Protein AF-A0A4U6UDD1-F1 (afdb_monomer_lite)

Organism: Setaria viridis (NCBI:txid4556)

Structure (mmCIF, N/CA/C/O backbone):
data_AF-A0A4U6UDD1-F1
#
_entry.id   AF-A0A4U6UDD1-F1
#
loop_
_atom_site.group_PDB
_atom_site.id
_atom_site.type_symbol
_atom_site.label_atom_id
_atom_site.label_alt_id
_atom_site.label_comp_id
_atom_site.label_asym_id
_atom_site.label_entity_id
_atom_site.label_seq_id
_atom_site.pdbx_PDB_ins_code
_atom_site.Cartn_x
_atom_site.Cartn_y
_atom_site.Cartn_z
_atom_site.occupancy
_atom_site.B_iso_or_equiv
_atom_site.auth_seq_id
_atom_site.auth_comp_id
_atom_site.auth_asym_id
_atom_site.auth_atom_id
_atom_site.pdbx_PDB_model_num
ATOM 1 N N . MET A 1 1 ? 3.170 -7.438 18.989 1.00 89.06 1 MET A N 1
ATOM 2 C CA . MET A 1 1 ? 1.755 -7.601 19.383 1.00 89.06 1 MET A CA 1
ATOM 3 C C . MET A 1 1 ? 0.870 -7.950 18.181 1.00 89.06 1 MET A C 1
ATOM 5 O O . MET A 1 1 ? 0.189 -8.968 18.239 1.00 89.06 1 MET A O 1
ATOM 9 N N . ALA A 1 2 ? 0.967 -7.202 17.073 1.00 92.38 2 ALA A N 1
ATOM 10 C CA . ALA A 1 2 ? 0.144 -7.336 15.858 1.00 92.38 2 ALA A CA 1
ATOM 11 C C . ALA A 1 2 ? -0.104 -8.770 15.350 1.00 92.38 2 ALA A C 1
ATOM 13 O O . ALA A 1 2 ? -1.228 -9.124 15.023 1.00 92.38 2 ALA A O 1
ATOM 14 N N . GLN A 1 3 ? 0.908 -9.643 15.349 1.00 94.19 3 GLN A N 1
ATOM 15 C CA . GLN A 1 3 ? 0.749 -11.029 14.889 1.00 94.19 3 GLN A CA 1
ATOM 16 C C . GLN A 1 3 ? -0.368 -11.788 15.641 1.00 94.19 3 GLN A C 1
ATOM 18 O O . GLN A 1 3 ? -1.086 -12.578 15.031 1.00 94.19 3 GLN A O 1
ATOM 23 N N . LYS A 1 4 ? -0.537 -11.541 16.947 1.00 96.50 4 LYS A N 1
ATOM 24 C CA . LYS A 1 4 ? -1.603 -12.156 17.752 1.00 96.50 4 LYS A CA 1
ATOM 25 C C . LYS A 1 4 ? -2.974 -11.576 17.407 1.00 96.50 4 LYS A C 1
ATOM 27 O O . LYS A 1 4 ? -3.922 -12.334 17.238 1.00 96.50 4 LYS A O 1
ATOM 32 N N . LEU A 1 5 ? -3.053 -10.254 17.241 1.00 95.31 5 LEU A N 1
ATOM 33 C CA . LEU A 1 5 ? -4.258 -9.556 16.789 1.00 95.31 5 LEU A CA 1
ATOM 34 C C . LEU A 1 5 ? -4.725 -10.106 15.436 1.00 95.31 5 LEU A C 1
ATOM 36 O O . LEU A 1 5 ? -5.870 -10.520 15.299 1.00 95.31 5 LEU A O 1
ATOM 40 N N . TYR A 1 6 ? -3.811 -10.274 14.479 1.00 95.31 6 TYR A N 1
ATOM 41 C CA . TYR A 1 6 ? -4.133 -10.843 13.168 1.00 95.31 6 TYR A CA 1
ATOM 42 C C . TYR A 1 6 ? -4.655 -12.279 13.228 1.00 95.31 6 TYR A C 1
ATOM 44 O O . TYR A 1 6 ? -5.430 -12.668 12.360 1.00 95.31 6 TYR A O 1
ATOM 52 N N . ARG A 1 7 ? -4.296 -13.078 14.241 1.00 96.94 7 ARG A N 1
ATOM 53 C CA . ARG A 1 7 ? -4.909 -14.405 14.429 1.00 96.94 7 ARG A CA 1
ATOM 54 C C . ARG A 1 7 ? -6.368 -14.310 14.864 1.00 96.94 7 ARG A C 1
ATOM 56 O O . ARG A 1 7 ? -7.160 -15.139 14.433 1.00 96.94 7 ARG A O 1
ATOM 63 N N . ILE A 1 8 ? -6.723 -13.305 15.664 1.00 97.25 8 ILE A N 1
ATOM 64 C CA . ILE A 1 8 ? -8.112 -13.032 16.060 1.00 97.25 8 ILE A CA 1
ATOM 65 C C . ILE A 1 8 ? -8.908 -12.567 14.843 1.00 97.25 8 ILE A C 1
ATOM 67 O O . ILE A 1 8 ? -9.965 -13.127 14.560 1.00 97.25 8 ILE A O 1
ATOM 71 N N . ILE A 1 9 ? -8.370 -11.610 14.079 1.00 96.94 9 ILE A N 1
ATOM 72 C CA . ILE A 1 9 ? -9.024 -11.108 12.863 1.00 96.94 9 ILE A CA 1
ATOM 73 C C . ILE A 1 9 ? -9.196 -12.229 11.841 1.00 96.94 9 ILE A C 1
ATOM 75 O O . ILE A 1 9 ? -10.283 -12.405 11.296 1.00 96.94 9 ILE A O 1
ATOM 79 N N . ARG A 1 10 ? -8.161 -13.051 11.639 1.00 96.25 10 ARG A N 1
ATOM 80 C CA . ARG A 1 10 ? -8.234 -14.232 10.778 1.00 96.25 10 ARG A CA 1
ATOM 81 C C . ARG A 1 10 ? -9.299 -15.217 11.253 1.00 96.25 10 ARG A C 1
ATOM 83 O O . ARG A 1 10 ? -10.098 -15.649 10.435 1.00 96.25 10 ARG A O 1
ATOM 90 N N . ALA A 1 11 ? -9.345 -15.536 12.548 1.00 97.06 11 ALA A N 1
ATOM 91 C CA . ALA A 1 11 ? -10.371 -16.422 13.095 1.00 97.06 11 ALA A CA 1
ATOM 92 C C . ALA A 1 11 ? -11.784 -15.874 12.839 1.00 97.06 11 ALA A C 1
ATOM 94 O O . ALA A 1 11 ? -12.661 -16.636 12.453 1.00 97.06 11 ALA A O 1
ATOM 95 N N . CYS A 1 12 ? -11.990 -14.561 12.983 1.00 97.31 12 CYS A N 1
ATOM 96 C CA . CYS A 1 12 ? -13.265 -13.909 12.683 1.00 97.31 12 CYS A CA 1
ATOM 97 C C . CYS A 1 12 ? -13.610 -13.969 11.186 1.00 97.31 12 CYS A C 1
ATOM 99 O O . CYS A 1 12 ? -14.735 -14.309 10.831 1.00 97.31 12 CYS A O 1
ATOM 101 N N . ALA A 1 13 ? -12.647 -13.687 10.304 1.00 96.75 13 ALA A N 1
ATOM 102 C CA . ALA A 1 13 ? -12.846 -13.723 8.855 1.00 96.75 13 ALA A CA 1
ATOM 103 C C . ALA A 1 13 ? -13.133 -15.146 8.337 1.00 96.75 13 ALA A C 1
ATOM 105 O O . ALA A 1 13 ? -14.027 -15.342 7.515 1.00 96.75 13 ALA A O 1
ATOM 106 N N . GLU A 1 14 ? -12.432 -16.157 8.857 1.00 96.44 14 GLU A N 1
ATOM 107 C CA . GLU A 1 14 ? -12.616 -17.569 8.487 1.00 96.44 14 GLU A CA 1
ATOM 108 C C . GLU A 1 14 ? -13.970 -18.147 8.947 1.00 96.44 14 GLU A C 1
ATOM 110 O O . GLU A 1 14 ? -14.374 -19.213 8.485 1.00 96.44 14 GLU A O 1
ATOM 115 N N . MET A 1 15 ? -14.720 -17.442 9.804 1.00 96.81 15 MET A N 1
ATOM 116 C CA . MET A 1 15 ? -16.096 -17.808 10.163 1.00 96.81 15 MET A CA 1
ATOM 117 C C . MET A 1 15 ? -17.132 -17.482 9.069 1.00 96.81 15 MET A C 1
ATOM 119 O O . MET A 1 15 ? -18.300 -17.861 9.217 1.00 96.81 15 MET A O 1
ATOM 123 N N . GLY A 1 16 ? -16.743 -16.790 7.992 1.00 96.50 16 GLY A N 1
ATOM 124 C CA . GLY A 1 16 ? -17.637 -16.413 6.893 1.00 96.50 16 GLY A CA 1
ATOM 125 C C . GLY A 1 16 ? -18.820 -15.572 7.381 1.00 96.50 16 GLY A C 1
ATOM 126 O O . GLY A 1 16 ? -18.638 -14.600 8.106 1.00 96.50 16 GLY A O 1
ATOM 127 N N . GLU A 1 17 ? -20.046 -15.989 7.060 1.00 96.00 17 GLU A N 1
ATOM 128 C CA . GLU A 1 17 ? -21.293 -15.309 7.469 1.00 96.00 17 GLU A CA 1
ATOM 129 C C . GLU A 1 17 ? -21.471 -15.160 8.991 1.00 96.00 17 GLU A C 1
ATOM 131 O O . GLU A 1 17 ? -22.311 -14.393 9.456 1.00 96.00 17 GLU A O 1
ATOM 136 N N . LYS A 1 18 ? -20.703 -15.906 9.795 1.00 96.62 18 LYS A N 1
ATOM 137 C CA . LYS A 1 18 ? -20.722 -15.813 11.262 1.00 96.62 18 LYS A CA 1
ATOM 138 C C . LYS A 1 18 ? -19.653 -14.869 11.819 1.00 96.62 18 LYS A C 1
ATOM 140 O O . LYS A 1 18 ? -19.434 -14.878 13.029 1.00 96.62 18 LYS A O 1
ATOM 145 N N . ASN A 1 19 ? -18.974 -14.097 10.971 1.00 97.88 19 ASN A N 1
ATOM 146 C CA . ASN A 1 19 ? -17.984 -13.116 11.399 1.00 97.88 19 ASN A CA 1
ATOM 147 C C . ASN A 1 19 ? -18.616 -12.118 12.399 1.00 97.88 19 ASN A C 1
ATOM 149 O O . ASN A 1 19 ? -19.587 -11.441 12.052 1.00 97.88 19 ASN A O 1
ATOM 153 N N . PRO A 1 20 ? -18.105 -12.020 13.644 1.00 97.00 20 PRO A N 1
ATOM 154 C CA . PRO A 1 20 ? -18.664 -11.121 14.652 1.00 97.00 20 PRO A CA 1
ATOM 155 C C . PRO A 1 20 ? -18.356 -9.636 14.404 1.00 97.00 20 PRO A C 1
ATOM 1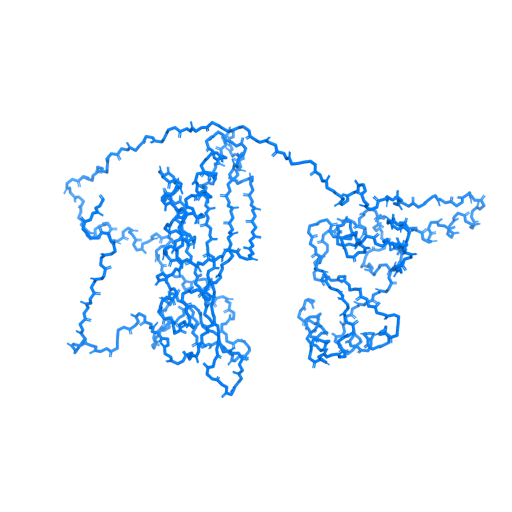57 O O . PRO A 1 20 ? -18.972 -8.785 15.052 1.00 97.00 20 PRO A O 1
ATOM 160 N N . ILE A 1 21 ? -17.395 -9.331 13.527 1.00 97.25 21 ILE A N 1
ATOM 161 C CA . ILE A 1 21 ? -16.916 -7.980 13.232 1.00 97.25 21 ILE A CA 1
ATOM 162 C C . ILE A 1 21 ? -17.857 -7.319 12.226 1.00 97.25 21 ILE A C 1
ATOM 164 O O . ILE A 1 21 ? -17.999 -7.790 11.101 1.00 97.25 21 ILE A O 1
ATOM 168 N N . ILE A 1 22 ? -18.478 -6.209 12.627 1.00 95.56 22 ILE A N 1
ATOM 169 C CA . ILE A 1 22 ? -19.290 -5.364 11.739 1.00 95.56 22 ILE A CA 1
ATOM 170 C C . ILE A 1 22 ? -18.382 -4.405 10.971 1.00 95.56 22 ILE A C 1
ATOM 172 O O . ILE A 1 22 ? -18.531 -4.228 9.767 1.00 95.56 22 ILE A O 1
ATOM 176 N N . SER A 1 23 ? -17.452 -3.779 11.688 1.00 95.88 23 SER A N 1
ATOM 177 C CA . SER A 1 23 ? -16.442 -2.883 11.136 1.00 95.88 23 SER A CA 1
ATOM 178 C C . SER A 1 23 ? -15.171 -3.000 11.965 1.00 95.88 23 SER A C 1
ATOM 180 O O . SER A 1 23 ? -15.231 -3.279 13.165 1.00 95.88 23 SER A O 1
ATOM 182 N N . ILE A 1 24 ? -14.030 -2.804 11.323 1.00 95.94 24 ILE A N 1
ATOM 183 C CA . ILE A 1 24 ? -12.721 -2.754 11.962 1.00 95.94 24 ILE A CA 1
ATOM 184 C C . ILE A 1 24 ? -11.937 -1.608 11.353 1.00 95.94 24 ILE A C 1
ATOM 186 O O . ILE A 1 24 ? -11.980 -1.397 10.141 1.00 95.94 24 ILE A O 1
ATOM 190 N N . HIS A 1 25 ? -11.215 -0.883 12.194 1.00 94.56 25 HIS A N 1
ATOM 191 C CA . HIS A 1 25 ? -10.353 0.189 11.746 1.00 94.56 25 HIS A CA 1
ATOM 192 C C . HIS A 1 25 ? -9.048 0.177 12.532 1.00 94.56 25 HIS A C 1
ATOM 194 O O . HIS A 1 25 ? -9.044 0.044 13.757 1.00 94.56 25 HIS A O 1
ATOM 200 N N . VAL A 1 26 ? -7.944 0.308 11.801 1.00 91.75 26 VAL A N 1
ATOM 201 C CA . VAL A 1 26 ? -6.599 0.328 12.374 1.00 91.75 26 VAL A CA 1
ATOM 202 C C . VAL A 1 26 ? -6.370 1.650 13.089 1.00 91.75 26 VAL A C 1
ATOM 204 O O . VAL A 1 26 ? -6.826 2.704 12.632 1.00 91.75 26 VAL A O 1
ATOM 207 N N . GLN A 1 27 ? -5.656 1.572 14.202 1.00 89.81 27 GLN A N 1
ATOM 208 C CA . GLN A 1 27 ? -5.166 2.716 14.950 1.00 89.81 27 GLN A CA 1
ATOM 209 C C . GLN A 1 27 ? -3.840 3.229 14.356 1.00 89.81 27 GLN A C 1
ATOM 211 O O . GLN A 1 27 ? -2.951 2.458 13.995 1.00 89.81 27 GLN A O 1
ATOM 216 N N . GLY A 1 28 ? -3.771 4.540 14.133 1.00 89.00 28 GLY A N 1
ATOM 217 C CA . GLY A 1 28 ? -2.672 5.220 13.459 1.00 89.00 28 GLY A CA 1
ATOM 218 C C . GLY A 1 28 ? -2.660 6.706 13.813 1.00 89.00 28 GLY A C 1
ATOM 219 O O . GLY A 1 28 ? -2.834 7.080 14.965 1.00 89.00 28 GLY A O 1
ATOM 220 N N . ALA A 1 29 ? -2.486 7.591 12.827 1.00 89.12 29 ALA A N 1
ATOM 221 C CA . ALA A 1 29 ? -2.370 9.024 13.107 1.00 89.12 29 ALA A CA 1
ATOM 222 C C . ALA A 1 29 ? -3.593 9.573 13.874 1.00 89.12 29 ALA A C 1
ATOM 224 O O . ALA A 1 29 ? -4.730 9.463 13.409 1.00 89.12 29 ALA A O 1
ATOM 225 N N . GLY A 1 30 ? -3.346 10.168 15.044 1.00 86.81 30 GLY A N 1
ATOM 226 C CA . GLY A 1 30 ? -4.386 10.679 15.947 1.00 86.81 30 GLY A CA 1
ATOM 227 C C . GLY A 1 30 ? -5.177 9.628 16.748 1.00 86.81 30 GLY A C 1
ATOM 2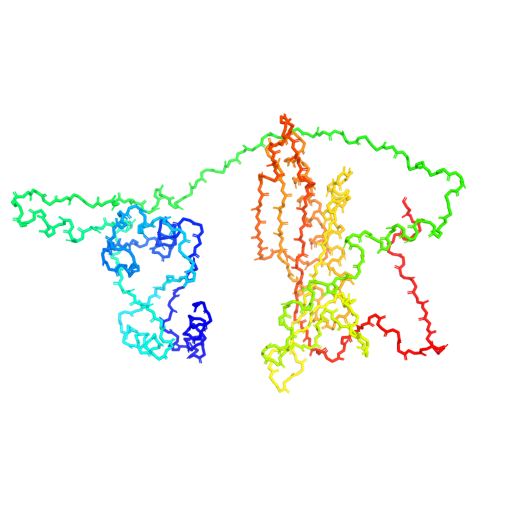28 O O . GLY A 1 30 ? -6.035 10.014 17.536 1.00 86.81 30 GLY A O 1
ATOM 229 N N . GLU A 1 31 ? -4.913 8.331 16.581 1.00 87.81 31 GLU A N 1
ATOM 230 C CA . GLU A 1 31 ? -5.495 7.199 17.328 1.00 87.81 31 GLU A CA 1
ATOM 231 C C . GLU A 1 31 ? -6.976 7.291 17.678 1.00 87.81 31 GLU A C 1
ATOM 233 O O . GLU A 1 31 ? -7.794 7.487 16.784 1.00 87.81 31 GLU A O 1
ATOM 238 N N . ASN A 1 32 ? -7.351 7.122 18.957 1.00 92.31 32 ASN A N 1
ATOM 239 C CA . ASN A 1 32 ? -8.736 7.159 19.409 1.00 92.31 32 ASN A CA 1
ATOM 240 C C . ASN A 1 32 ? -9.393 8.506 19.076 1.00 92.31 32 ASN A C 1
ATOM 242 O O . ASN A 1 32 ? -10.572 8.536 18.716 1.00 92.31 32 ASN A O 1
ATOM 246 N N . CYS A 1 33 ? -8.624 9.606 19.080 1.00 91.38 33 CYS A N 1
ATOM 247 C CA . CYS A 1 33 ? -9.094 10.906 18.597 1.00 91.38 33 CYS A CA 1
ATOM 248 C C . CYS A 1 33 ? -9.437 10.923 17.107 1.00 91.38 33 CYS A C 1
ATOM 250 O O . CYS A 1 33 ? -10.019 11.912 16.671 1.00 91.38 33 CYS A O 1
ATOM 252 N N . ASN A 1 34 ? -9.065 9.924 16.313 1.00 93.06 34 ASN A N 1
ATOM 253 C CA . ASN A 1 34 ? -9.469 9.806 14.918 1.00 93.06 34 ASN A CA 1
ATOM 254 C C . ASN A 1 34 ? -10.402 8.610 14.717 1.00 93.06 34 ASN A C 1
ATOM 256 O O . ASN A 1 34 ? -11.597 8.783 14.470 1.00 93.06 34 ASN A O 1
ATOM 260 N N . VAL A 1 35 ? -9.874 7.407 14.939 1.00 93.75 35 VAL A N 1
ATOM 261 C CA . VAL A 1 35 ? -10.510 6.144 14.569 1.00 93.75 35 VAL A CA 1
ATOM 262 C C . VAL A 1 35 ? -11.867 5.939 15.233 1.00 93.75 35 VAL A C 1
ATOM 264 O O . VAL A 1 35 ? -12.792 5.426 14.607 1.00 93.75 35 VAL A O 1
ATOM 267 N N . VAL A 1 36 ? -12.021 6.360 16.496 1.00 94.50 36 VAL A N 1
ATOM 268 C CA . VAL A 1 36 ? -13.275 6.145 17.227 1.00 94.50 36 VAL A CA 1
ATOM 269 C C . VAL A 1 36 ? -14.367 7.027 16.645 1.00 94.50 36 VAL A C 1
ATOM 271 O O . VAL A 1 36 ? -15.480 6.554 16.476 1.00 94.50 36 VAL A O 1
ATOM 274 N N . LYS A 1 37 ? -14.066 8.273 16.259 1.00 93.44 37 LYS A N 1
ATOM 275 C CA . LYS A 1 37 ? -15.057 9.121 15.581 1.00 93.44 37 LYS A CA 1
ATOM 276 C C . LYS A 1 37 ? -15.426 8.560 14.210 1.00 93.44 37 LYS A C 1
ATOM 278 O O . LYS A 1 37 ? -16.604 8.568 13.867 1.00 93.44 37 LYS A O 1
ATOM 283 N N . GLU A 1 38 ? -14.443 8.091 13.441 1.00 93.81 38 GLU A N 1
ATOM 284 C CA . GLU A 1 38 ? -14.664 7.549 12.095 1.00 93.81 38 GLU A CA 1
ATOM 285 C C . GLU A 1 38 ? -15.546 6.293 12.133 1.00 93.81 38 GLU A C 1
ATOM 287 O O . GLU A 1 38 ? -16.516 6.203 11.382 1.00 93.81 38 GLU A O 1
ATOM 292 N N . ILE A 1 39 ? -15.273 5.351 13.043 1.00 95.00 39 ILE A N 1
ATOM 293 C CA . ILE A 1 39 ? -15.995 4.070 13.092 1.00 95.00 39 ILE A CA 1
ATOM 294 C C . ILE A 1 39 ? -17.426 4.189 13.643 1.00 95.00 39 ILE A C 1
ATOM 296 O O . ILE A 1 39 ? -18.283 3.379 13.289 1.00 95.00 39 ILE A O 1
ATOM 300 N N . ILE A 1 40 ? -17.701 5.180 14.503 1.00 95.38 40 ILE A N 1
ATOM 301 C CA . ILE A 1 40 ? -19.041 5.400 15.079 1.00 95.38 40 ILE A CA 1
ATOM 302 C C . ILE A 1 40 ? -19.901 6.361 14.244 1.00 95.38 40 ILE A C 1
ATOM 304 O O . ILE A 1 40 ? -21.099 6.495 14.509 1.00 95.38 40 ILE A O 1
ATOM 308 N N . TYR A 1 41 ? -19.328 7.065 13.262 1.00 94.19 41 TYR A N 1
ATOM 309 C CA . TYR A 1 41 ? -20.071 7.988 12.404 1.00 94.19 41 TYR A CA 1
ATOM 310 C C . TYR A 1 41 ? -21.092 7.237 11.523 1.00 94.19 41 TYR A C 1
ATOM 312 O O . TYR A 1 41 ? -20.777 6.177 10.983 1.00 94.19 41 TYR A O 1
ATOM 320 N N . PRO A 1 42 ? -22.327 7.753 11.339 1.00 94.56 42 PRO A N 1
ATOM 321 C CA . PRO A 1 42 ? -22.892 8.997 11.881 1.00 94.56 42 PRO A CA 1
ATOM 322 C C . PRO A 1 42 ? -23.659 8.814 13.204 1.00 94.56 42 PRO A C 1
ATOM 324 O O . PRO A 1 42 ? -24.413 9.695 13.602 1.00 94.56 42 PRO A O 1
ATOM 327 N N . LYS A 1 43 ? -23.561 7.651 13.857 1.00 96.25 43 LYS A N 1
ATOM 328 C CA . LYS A 1 43 ? -24.445 7.273 14.969 1.00 96.25 43 LYS A CA 1
ATOM 329 C C . LYS A 1 43 ? -24.055 7.880 16.310 1.00 96.25 43 LYS A C 1
ATOM 331 O O . LYS A 1 43 ? -24.957 8.182 17.079 1.00 96.25 43 LYS A O 1
ATOM 336 N N . GLY A 1 44 ? -22.772 8.086 16.576 1.00 96.88 44 GLY A N 1
ATOM 337 C CA . GLY A 1 44 ? -22.328 8.553 17.890 1.00 96.88 44 GLY A CA 1
ATOM 338 C C . GLY A 1 44 ? -22.177 7.441 18.923 1.00 96.88 44 GLY A C 1
ATOM 339 O O . GLY A 1 44 ? -22.577 6.299 18.685 1.00 96.88 44 GLY A O 1
ATOM 340 N N . ALA A 1 45 ? -21.519 7.783 20.026 1.00 97.31 45 ALA A N 1
ATOM 341 C CA . ALA A 1 45 ? -21.255 6.905 21.155 1.00 97.31 45 ALA A CA 1
ATOM 342 C C . ALA A 1 45 ? -20.852 7.705 22.399 1.00 97.31 45 ALA A C 1
ATOM 344 O O . ALA A 1 45 ? -20.184 8.744 22.303 1.00 97.31 45 ALA A O 1
ATOM 345 N N . GLU A 1 46 ? -21.158 7.137 23.563 1.00 96.31 46 GLU A N 1
ATOM 346 C CA . GLU A 1 46 ? -20.533 7.511 24.827 1.00 96.31 46 GLU A CA 1
ATOM 347 C C . GLU A 1 46 ? -19.378 6.553 25.134 1.00 96.31 46 GLU A C 1
ATOM 349 O O . GLU A 1 46 ? -19.516 5.329 25.053 1.00 96.31 46 GLU A O 1
ATOM 354 N N . ILE A 1 47 ? -18.229 7.134 25.468 1.00 96.25 47 ILE A N 1
ATOM 355 C CA . ILE A 1 47 ? -16.965 6.462 25.731 1.00 96.25 47 ILE A CA 1
ATOM 356 C C . ILE A 1 47 ? -16.498 6.809 27.147 1.00 96.25 47 ILE A C 1
ATOM 358 O O . ILE A 1 47 ? -16.431 7.987 27.498 1.00 96.25 47 ILE A O 1
ATOM 362 N N . ASP A 1 48 ? -16.091 5.814 27.935 1.00 96.19 48 ASP A N 1
ATOM 363 C CA . ASP A 1 48 ? -15.374 6.048 29.196 1.00 96.19 48 ASP A CA 1
ATOM 364 C C . ASP A 1 48 ? -13.872 5.834 28.990 1.00 96.19 48 ASP A C 1
ATOM 366 O O . ASP A 1 48 ? -13.416 4.713 28.736 1.00 96.19 48 ASP A O 1
ATOM 370 N N . ILE A 1 49 ? -13.081 6.901 29.150 1.00 95.56 49 ILE A N 1
ATOM 371 C CA . ILE A 1 49 ? -11.625 6.849 28.973 1.00 95.56 49 ILE A CA 1
ATOM 372 C C . ILE A 1 49 ? -10.965 5.824 29.901 1.00 95.56 49 ILE A C 1
ATOM 374 O O . ILE A 1 49 ? -9.944 5.232 29.552 1.00 95.56 49 ILE A O 1
ATOM 378 N N . ARG A 1 50 ? -11.547 5.574 31.081 1.00 94.88 50 ARG A N 1
ATOM 379 C CA . ARG A 1 50 ? -10.979 4.655 32.076 1.00 94.88 50 ARG A CA 1
ATOM 380 C C . ARG A 1 50 ? -11.219 3.185 31.750 1.00 94.88 50 ARG A C 1
ATOM 382 O O . ARG A 1 50 ? -10.624 2.328 32.396 1.00 94.88 50 ARG A O 1
ATOM 389 N N . SER A 1 51 ? -12.010 2.894 30.717 1.00 94.81 51 SER A N 1
ATOM 390 C CA . SER A 1 51 ? -12.145 1.542 30.165 1.00 94.81 51 SER A CA 1
ATOM 391 C C . SER A 1 51 ? -10.979 1.153 29.249 1.00 94.81 51 SER A C 1
ATOM 393 O O . SER A 1 51 ? -10.781 -0.033 28.986 1.00 94.81 51 SER A O 1
ATOM 395 N N . ILE A 1 52 ? -10.192 2.118 28.759 1.00 93.62 52 ILE A N 1
ATOM 396 C CA . ILE A 1 52 ? -9.030 1.841 27.908 1.00 93.62 52 ILE A CA 1
ATOM 397 C C . ILE A 1 52 ? -7.915 1.213 28.750 1.00 93.62 52 ILE A C 1
ATOM 399 O O . ILE A 1 52 ? -7.543 1.713 29.812 1.00 93.62 52 ILE A O 1
ATOM 403 N N . VAL A 1 53 ? -7.353 0.107 28.257 1.00 91.94 53 VAL A N 1
ATOM 404 C CA . VAL A 1 53 ? -6.248 -0.583 28.928 1.00 91.94 53 VAL A CA 1
ATOM 405 C C . VAL A 1 53 ? -4.961 0.206 28.725 1.00 91.94 53 VAL A C 1
ATOM 407 O O . VAL A 1 53 ? -4.472 0.330 27.606 1.00 91.94 53 VAL A O 1
ATOM 410 N N . VAL A 1 54 ? -4.392 0.697 29.823 1.00 92.25 54 VAL A N 1
ATOM 411 C CA . VAL A 1 54 ? -3.149 1.477 29.829 1.00 92.25 54 VAL A CA 1
ATOM 412 C C . VAL A 1 54 ? -2.029 0.716 30.531 1.00 92.25 54 VAL A C 1
ATOM 414 O O . VAL A 1 54 ? -2.262 -0.002 31.502 1.00 92.25 54 VAL A O 1
ATOM 417 N N . GLY A 1 55 ? -0.799 0.875 30.037 1.00 91.62 55 GLY A N 1
ATOM 418 C CA . GLY A 1 55 ? 0.404 0.364 30.706 1.00 91.62 55 GLY A CA 1
ATOM 419 C C . GLY A 1 55 ? 0.971 1.317 31.764 1.00 91.62 55 GLY A C 1
ATOM 420 O O . GLY A 1 55 ? 1.737 0.887 32.622 1.00 91.62 55 GLY A O 1
ATOM 421 N N . ASP A 1 56 ? 0.589 2.594 31.706 1.00 93.31 56 ASP A N 1
ATOM 422 C CA . ASP A 1 56 ? 1.014 3.645 32.624 1.00 93.31 56 ASP A CA 1
ATOM 423 C C . ASP A 1 56 ? -0.221 4.412 33.115 1.00 93.31 56 ASP A C 1
ATOM 425 O O . ASP A 1 56 ? -0.926 5.061 32.344 1.00 93.31 56 ASP A O 1
ATOM 429 N N . HIS A 1 57 ? -0.506 4.313 34.413 1.00 91.31 57 HIS A N 1
ATOM 430 C CA . HIS A 1 57 ? -1.664 4.960 35.032 1.00 91.31 57 HIS A CA 1
ATOM 431 C C . HIS A 1 57 ? -1.432 6.443 35.363 1.00 91.31 57 HIS A C 1
ATOM 433 O O . HIS A 1 57 ? -2.349 7.098 35.856 1.00 91.31 57 HIS A O 1
ATOM 439 N N . THR A 1 58 ? -0.233 6.981 35.114 1.00 93.81 58 THR A N 1
ATOM 440 C CA . THR A 1 58 ? 0.074 8.409 35.301 1.00 93.81 58 THR A CA 1
ATOM 441 C C . THR A 1 58 ? -0.350 9.272 34.115 1.00 93.81 58 THR A C 1
ATOM 443 O O . THR A 1 58 ? -0.405 10.495 34.244 1.00 93.81 58 THR A O 1
ATOM 446 N N . LEU A 1 59 ? -0.695 8.642 32.988 1.00 95.50 59 LEU A N 1
ATOM 447 C CA . LEU A 1 59 ? -1.117 9.320 31.770 1.00 95.50 59 LEU A CA 1
ATOM 448 C C . LEU A 1 59 ? -2.381 10.156 31.995 1.00 95.50 59 LEU A C 1
ATOM 450 O O . LEU A 1 59 ? -3.381 9.713 32.575 1.00 95.50 59 LEU A O 1
ATOM 454 N N . SER A 1 60 ? -2.340 11.377 31.475 1.00 95.19 60 SER A N 1
ATOM 455 C CA . SER A 1 60 ? -3.495 12.259 31.388 1.00 95.19 60 SER A CA 1
ATOM 456 C C . SER A 1 60 ? -4.535 11.714 30.406 1.00 95.19 60 SER A C 1
ATOM 458 O O . SER A 1 60 ? -4.232 10.919 29.518 1.00 95.19 60 SER A O 1
ATOM 460 N N . VAL A 1 61 ? -5.779 12.193 30.511 1.00 95.25 61 VAL A N 1
ATOM 461 C CA . VAL A 1 61 ? -6.842 11.830 29.555 1.00 95.25 61 VAL A CA 1
ATOM 462 C C . VAL A 1 61 ? -6.440 12.157 28.114 1.00 95.25 61 VAL A C 1
ATOM 464 O O . VAL A 1 61 ? -6.724 11.372 27.215 1.00 95.25 61 VAL A O 1
ATOM 467 N N . LEU A 1 62 ? -5.741 13.276 27.895 1.00 94.44 62 LEU A N 1
ATOM 468 C CA . LEU A 1 62 ? -5.252 13.659 26.571 1.00 94.44 62 LEU A CA 1
ATOM 469 C C . LEU A 1 62 ? -4.259 12.634 26.014 1.00 94.44 62 LEU A C 1
ATOM 471 O O . LEU A 1 62 ? -4.353 12.275 24.846 1.00 94.44 62 LEU A O 1
ATOM 475 N N . GLU A 1 63 ? -3.328 12.157 26.838 1.00 95.06 63 GLU A N 1
ATOM 476 C CA . GLU A 1 63 ? -2.341 11.162 26.415 1.00 95.06 63 GLU A CA 1
ATOM 477 C C . GLU A 1 63 ? -3.001 9.807 26.146 1.00 95.06 63 GLU A C 1
ATOM 479 O O . GLU A 1 63 ? -2.736 9.206 25.113 1.00 95.06 63 GLU A O 1
ATOM 484 N N . ILE A 1 64 ? -3.932 9.359 26.996 1.00 94.69 64 ILE A N 1
ATOM 485 C CA . ILE A 1 64 ? -4.665 8.100 26.764 1.00 94.69 64 ILE A CA 1
ATOM 486 C C . ILE A 1 64 ? -5.489 8.175 25.466 1.00 94.69 64 ILE A C 1
ATOM 488 O O . ILE A 1 64 ? -5.568 7.206 24.712 1.00 94.69 64 ILE A O 1
ATOM 492 N N . TRP A 1 65 ? -6.111 9.324 25.195 1.00 94.62 65 TRP A N 1
ATOM 493 C CA . TRP A 1 65 ? -7.005 9.500 24.053 1.00 94.62 65 TRP A CA 1
ATOM 494 C C . TRP A 1 65 ? -6.273 9.793 22.732 1.00 94.62 65 TRP A C 1
ATOM 496 O O . TRP A 1 65 ? -6.754 9.408 21.667 1.00 94.62 65 TRP A O 1
ATOM 506 N N . GLY A 1 66 ? -5.131 10.485 22.772 1.00 93.25 66 GLY A N 1
ATOM 507 C CA . GLY A 1 66 ? -4.463 11.014 21.577 1.00 93.25 66 GLY A CA 1
ATOM 508 C C . GLY A 1 66 ? -3.055 10.499 21.289 1.00 93.25 66 GLY A C 1
ATOM 509 O O . GLY A 1 66 ? -2.502 10.882 20.260 1.00 93.25 66 GLY A O 1
ATOM 510 N N . ALA A 1 67 ? -2.444 9.689 22.156 1.00 90.56 67 ALA A N 1
ATOM 511 C CA . ALA A 1 67 ? -1.093 9.182 21.905 1.00 90.56 67 ALA A CA 1
ATOM 512 C C . ALA A 1 67 ? -1.084 7.998 20.931 1.00 90.56 67 ALA A C 1
ATOM 514 O O . ALA A 1 67 ? -1.896 7.096 21.087 1.00 90.56 67 ALA A O 1
ATOM 515 N N . GLU A 1 68 ? -0.104 7.986 20.013 1.00 92.56 68 GLU A N 1
ATOM 516 C CA . GLU A 1 68 ? 0.054 7.055 18.876 1.00 92.56 68 GLU A CA 1
ATOM 517 C C . GLU A 1 68 ? 0.569 5.646 19.221 1.00 92.56 68 GLU A C 1
ATOM 519 O O . GLU A 1 68 ? 1.636 5.203 18.771 1.00 92.56 68 GLU A O 1
ATOM 524 N N . TYR A 1 69 ? -0.176 4.942 20.079 1.00 89.06 69 TYR A N 1
ATOM 525 C CA . TYR A 1 69 ? 0.149 3.582 20.502 1.00 89.06 69 TYR A CA 1
ATOM 526 C C . TYR A 1 69 ? -0.032 2.559 19.375 1.00 89.06 69 TYR A C 1
ATOM 528 O O . TYR A 1 69 ? -1.112 2.364 18.833 1.00 89.06 69 TYR A O 1
ATOM 536 N N . GLN A 1 70 ? 1.032 1.811 19.094 1.00 92.00 70 GLN A N 1
ATOM 537 C CA . GLN A 1 70 ? 1.046 0.851 17.995 1.00 92.00 70 GLN A CA 1
ATOM 538 C C . GLN A 1 70 ? 0.297 -0.458 18.307 1.00 92.00 70 GLN A C 1
ATOM 540 O O . GLN A 1 70 ? 0.106 -0.849 19.460 1.00 92.00 70 GLN A O 1
ATOM 545 N N . GLU A 1 71 ? -0.044 -1.178 17.233 1.00 92.44 71 GLU A N 1
ATOM 546 C CA . GLU A 1 71 ? -0.655 -2.516 17.232 1.00 92.44 71 GLU A CA 1
ATOM 547 C C . GLU A 1 71 ? -2.019 -2.629 17.925 1.00 92.44 71 GLU A C 1
ATOM 549 O O . GLU A 1 71 ? -2.296 -3.615 18.619 1.00 92.44 71 GLU A O 1
ATOM 554 N N . GLN A 1 72 ? -2.873 -1.639 17.686 1.00 91.50 72 GLN A N 1
ATOM 555 C CA . GLN A 1 72 ? -4.254 -1.599 18.150 1.00 91.50 72 GLN A CA 1
ATOM 556 C C . GLN A 1 72 ? -5.215 -1.521 16.958 1.00 91.50 72 GLN A C 1
ATOM 558 O O . GLN A 1 72 ? -4.861 -1.006 15.901 1.00 91.50 72 GLN A O 1
ATOM 563 N N . ASP A 1 73 ? -6.431 -2.029 17.148 1.00 94.38 73 ASP A N 1
ATOM 564 C CA . ASP A 1 73 ? -7.545 -1.912 16.207 1.00 94.38 73 ASP A CA 1
ATOM 565 C C . ASP A 1 73 ? -8.812 -1.587 17.012 1.00 94.38 73 ASP A C 1
ATOM 567 O O . ASP A 1 73 ? -8.994 -2.094 18.124 1.00 94.38 73 ASP A O 1
ATOM 571 N N . VAL A 1 74 ? -9.719 -0.793 16.440 1.00 95.44 74 VAL A N 1
ATOM 572 C CA . VAL A 1 74 ? -11.064 -0.579 16.992 1.00 95.44 74 VAL A CA 1
ATOM 573 C C . VAL A 1 74 ? -12.064 -1.404 16.201 1.00 95.44 74 VAL A C 1
ATOM 575 O O . VAL A 1 74 ? -12.102 -1.349 14.972 1.00 95.44 74 VAL A O 1
ATOM 578 N N . LEU A 1 75 ? -12.868 -2.188 16.917 1.00 95.88 75 LEU A N 1
ATOM 579 C CA . LEU A 1 75 ? -13.862 -3.082 16.339 1.00 95.88 75 LEU A CA 1
ATOM 580 C C . LEU A 1 75 ? -15.265 -2.625 16.739 1.00 95.88 75 LEU A C 1
ATOM 582 O O . LEU A 1 75 ? -15.546 -2.417 17.918 1.00 95.88 75 LEU A O 1
ATOM 586 N N . LEU A 1 76 ? -16.166 -2.559 15.761 1.00 96.12 76 LEU A N 1
ATOM 587 C CA . LEU A 1 76 ? -17.601 -2.450 15.993 1.00 96.12 76 LEU A CA 1
ATOM 588 C C . LEU A 1 76 ? -18.228 -3.843 15.916 1.00 96.12 76 LEU A C 1
ATOM 590 O O . LEU A 1 76 ? -18.076 -4.551 14.918 1.00 96.12 76 LEU A O 1
ATOM 594 N N . VAL A 1 77 ? -18.929 -4.246 16.974 1.00 96.62 77 VAL A N 1
ATOM 595 C CA . VAL A 1 77 ? -19.463 -5.607 17.140 1.00 96.62 77 VAL A CA 1
ATOM 596 C C . VAL A 1 77 ? -20.840 -5.563 17.798 1.00 96.62 77 VAL A C 1
ATOM 598 O O . VAL A 1 77 ? -21.186 -4.594 18.473 1.00 96.62 77 VAL A O 1
ATOM 601 N N . LYS A 1 78 ? -21.641 -6.621 17.629 1.00 96.19 78 LYS A N 1
ATOM 602 C CA . LYS A 1 78 ? -22.893 -6.768 18.391 1.00 96.19 78 LYS A CA 1
ATOM 603 C C . LYS A 1 78 ? -22.590 -7.165 19.843 1.00 96.19 78 LYS A C 1
ATOM 605 O O . LYS A 1 78 ? -21.653 -7.939 20.050 1.00 96.19 78 LYS A O 1
ATOM 610 N N . PRO A 1 79 ? -23.413 -6.756 20.827 1.00 95.81 79 PRO A N 1
ATOM 611 C CA . PRO A 1 79 ? -23.242 -7.165 22.225 1.00 95.81 79 PRO A CA 1
ATOM 612 C C . PRO A 1 79 ? -23.132 -8.687 22.411 1.00 95.81 79 PRO A C 1
ATOM 614 O O . PRO A 1 79 ? -22.266 -9.165 23.142 1.00 95.81 79 PRO A O 1
ATOM 617 N N . ASP A 1 80 ? -23.934 -9.459 21.671 1.00 96.56 80 ASP A N 1
ATOM 618 C CA . ASP A 1 80 ? -23.941 -10.928 21.736 1.00 96.56 80 ASP A CA 1
ATOM 619 C C . ASP A 1 80 ? -22.614 -11.567 21.284 1.00 96.56 80 ASP A C 1
ATOM 621 O O . ASP A 1 80 ? -22.284 -12.681 21.694 1.00 96.56 80 ASP A O 1
ATOM 625 N N . SER A 1 81 ? -21.817 -10.856 20.478 1.00 96.56 81 SER A N 1
ATOM 626 C CA . SER A 1 81 ? -20.507 -11.313 20.001 1.00 96.56 81 SER A CA 1
ATOM 627 C C . SER A 1 81 ? -19.393 -11.148 21.039 1.00 96.56 81 SER A C 1
ATOM 629 O O . SER A 1 81 ? -18.312 -11.713 20.864 1.00 96.56 81 SER A O 1
ATOM 631 N N . ARG A 1 82 ? -19.629 -10.395 22.123 1.00 94.94 82 ARG A N 1
ATOM 632 C CA . ARG A 1 82 ? -18.597 -10.033 23.105 1.00 94.94 82 ARG A CA 1
ATOM 633 C C . ARG A 1 82 ? -17.881 -11.253 23.682 1.00 94.94 82 ARG A C 1
ATOM 635 O O . ARG A 1 82 ? -16.661 -11.329 23.599 1.00 94.94 82 ARG A O 1
ATOM 642 N N . ARG A 1 83 ? -18.630 -12.228 24.210 1.00 96.62 83 ARG A N 1
ATOM 643 C CA . ARG A 1 83 ? -18.046 -13.430 24.843 1.00 96.62 83 ARG A CA 1
ATOM 644 C C . ARG A 1 83 ? -17.210 -14.257 23.871 1.00 96.62 83 ARG A C 1
ATOM 646 O O . ARG A 1 83 ? -16.202 -14.839 24.257 1.00 96.62 83 ARG A O 1
ATOM 653 N N . LEU A 1 84 ? -17.635 -14.316 22.609 1.00 96.94 84 LEU A N 1
ATOM 654 C CA . LEU A 1 84 ? -16.889 -15.016 21.571 1.00 96.94 84 LEU A CA 1
ATOM 655 C C . LEU A 1 84 ? -15.534 -14.336 21.334 1.00 96.94 84 LEU A C 1
ATOM 657 O O . LEU A 1 84 ? -14.505 -15.007 21.354 1.00 96.94 84 LEU A O 1
ATOM 661 N N . LEU A 1 85 ? -15.524 -13.013 21.172 1.00 97.12 85 LEU A N 1
ATOM 662 C CA . LEU A 1 85 ? -14.294 -12.247 20.971 1.00 97.12 85 LEU A CA 1
ATOM 663 C C . LEU A 1 85 ? -13.379 -12.288 22.197 1.00 97.12 85 LEU A C 1
ATOM 665 O O . LEU A 1 85 ? -12.184 -12.516 22.037 1.00 97.12 85 LEU A O 1
ATOM 669 N N . GLU A 1 86 ? -13.929 -12.177 23.410 1.00 96.25 86 GLU A N 1
ATOM 670 C CA . GLU A 1 86 ? -13.176 -12.368 24.659 1.00 96.25 86 GLU A CA 1
ATOM 671 C C . GLU A 1 86 ? -12.467 -13.733 24.670 1.00 96.25 86 GLU A C 1
ATOM 673 O O . GLU A 1 86 ? -11.282 -13.798 24.991 1.00 96.25 86 GLU A O 1
ATOM 678 N N . SER A 1 87 ? -13.132 -14.805 24.216 1.00 97.56 87 SER A N 1
ATOM 679 C CA . SER A 1 87 ? -12.512 -16.136 24.129 1.00 97.56 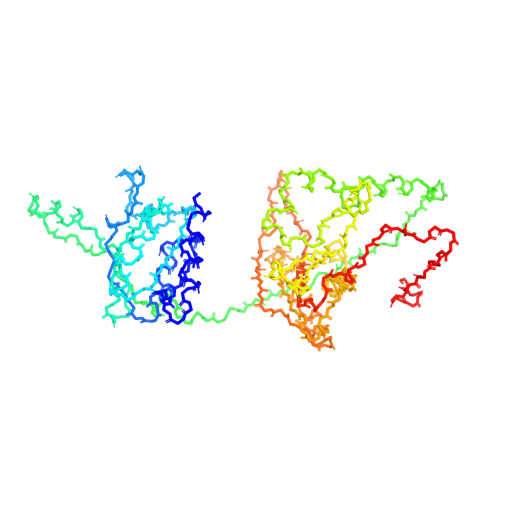87 SER A CA 1
ATOM 680 C C . SER A 1 87 ? -11.366 -16.215 23.106 1.00 97.56 87 SER A C 1
ATOM 682 O O . SER A 1 87 ? -10.374 -16.913 23.333 1.00 97.56 87 SER A O 1
ATOM 684 N N . PHE A 1 88 ? -11.454 -15.482 21.988 1.00 97.44 88 PHE A N 1
ATOM 685 C CA . PHE A 1 88 ? -10.370 -15.403 21.003 1.00 97.44 88 PHE A CA 1
ATOM 686 C C . PHE A 1 88 ? -9.182 -14.606 21.548 1.00 97.44 88 PHE A C 1
ATOM 688 O O . PHE A 1 88 ? -8.034 -15.037 21.415 1.00 97.44 88 PHE A O 1
ATOM 695 N N . CYS A 1 89 ? -9.463 -13.482 22.205 1.00 96.88 89 CYS A N 1
ATOM 696 C CA . CYS A 1 89 ? -8.477 -12.639 22.868 1.00 96.88 89 CYS A CA 1
ATOM 697 C C . CYS A 1 89 ? -7.737 -13.394 23.978 1.00 96.88 89 CYS A C 1
ATOM 699 O O . CYS A 1 89 ? -6.507 -13.353 24.024 1.00 96.88 89 CYS A O 1
ATOM 701 N N . GLU A 1 90 ? -8.447 -14.154 24.817 1.00 97.31 90 GLU A N 1
ATOM 702 C CA . GLU A 1 90 ? -7.848 -14.993 25.860 1.00 97.31 90 GLU A CA 1
ATOM 703 C C . GLU A 1 90 ? -6.929 -16.064 25.254 1.00 97.31 90 GLU A C 1
ATOM 705 O O . GLU A 1 90 ? -5.763 -16.187 25.648 1.00 97.31 90 GLU A O 1
ATOM 710 N N . ARG A 1 91 ? -7.411 -16.785 24.231 1.00 97.62 91 ARG A N 1
ATOM 711 C CA . ARG A 1 91 ? -6.635 -17.818 23.530 1.00 97.62 91 ARG A CA 1
ATOM 712 C C . ARG A 1 91 ? -5.343 -17.260 22.928 1.00 97.62 91 ARG A C 1
ATOM 714 O O . ARG A 1 91 ? -4.279 -17.858 23.094 1.00 97.62 91 ARG A O 1
ATOM 721 N N . GLU A 1 92 ? -5.424 -16.131 22.227 1.00 97.69 92 GLU A N 1
ATOM 722 C CA . GLU A 1 92 ? -4.273 -15.515 21.551 1.00 97.69 92 GLU A CA 1
ATOM 723 C C . GLU A 1 92 ? -3.458 -14.581 22.468 1.00 97.69 92 GLU A C 1
ATOM 725 O O . GLU A 1 92 ? -2.397 -14.084 22.073 1.00 97.69 92 GLU A O 1
ATOM 730 N N . ARG A 1 93 ? -3.890 -14.402 23.725 1.00 96.31 93 ARG A N 1
ATOM 731 C CA . ARG A 1 93 ? -3.274 -13.533 24.742 1.00 96.31 93 ARG A CA 1
ATOM 732 C C . ARG A 1 93 ? -3.133 -12.094 24.248 1.00 96.31 93 ARG A C 1
ATOM 734 O O . ARG A 1 93 ? -2.015 -11.556 2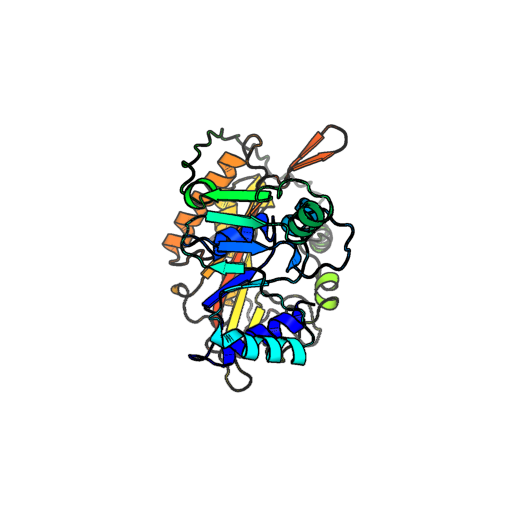4.200 1.00 96.31 93 ARG A O 1
ATOM 741 N N . VAL A 1 94 ? -4.264 -11.526 23.848 1.00 96.12 94 VAL A N 1
ATOM 742 C CA . VAL A 1 94 ? -4.451 -10.138 23.411 1.00 96.12 94 VAL A CA 1
ATOM 743 C C . VAL A 1 94 ? -5.412 -9.463 24.382 1.00 96.12 94 VAL A C 1
ATOM 745 O O . VAL A 1 94 ? -6.402 -10.063 24.790 1.00 96.12 94 VAL A O 1
ATOM 748 N N . SER A 1 95 ? -5.101 -8.232 24.778 1.00 93.31 95 SER A N 1
ATOM 749 C CA . SER A 1 95 ? -6.002 -7.438 25.611 1.00 93.31 95 SER A CA 1
ATOM 750 C C . SER A 1 95 ? -7.147 -6.894 24.764 1.00 93.31 95 SER A C 1
ATOM 752 O O . SER A 1 95 ? -6.919 -6.438 23.646 1.00 93.31 95 SER A O 1
ATOM 754 N N . MET A 1 96 ? -8.360 -6.915 25.303 1.00 93.25 96 MET A N 1
ATOM 755 C CA . MET A 1 96 ? -9.531 -6.300 24.691 1.00 93.25 96 MET A CA 1
ATOM 756 C C . MET A 1 96 ? -10.318 -5.574 25.772 1.00 93.25 96 MET A C 1
ATOM 758 O O . MET A 1 96 ? -10.528 -6.118 26.855 1.00 93.25 96 MET A O 1
ATOM 762 N N . ALA A 1 97 ? -10.779 -4.370 25.457 1.00 93.88 97 ALA A N 1
ATOM 763 C CA . ALA A 1 97 ? -11.698 -3.622 26.295 1.00 93.88 97 ALA A CA 1
ATOM 764 C C . ALA A 1 97 ? -12.909 -3.187 25.477 1.00 93.88 97 ALA A C 1
ATOM 766 O O . ALA A 1 97 ? -12.786 -2.806 24.315 1.00 93.88 97 ALA A O 1
ATOM 767 N N . VAL A 1 98 ? -14.077 -3.232 26.112 1.00 94.56 98 VAL A N 1
ATOM 768 C CA . VAL A 1 98 ? -15.268 -2.538 25.628 1.00 94.56 98 VAL A CA 1
ATOM 769 C C . VAL A 1 98 ? -15.269 -1.190 26.325 1.00 94.56 98 VAL A C 1
ATOM 771 O O . VAL A 1 98 ? -15.377 -1.147 27.547 1.00 94.56 98 VAL A O 1
ATOM 774 N N . PHE A 1 99 ? -15.089 -0.118 25.562 1.00 92.69 99 PHE A N 1
ATOM 775 C CA . PHE A 1 99 ? -14.902 1.226 26.109 1.00 92.69 99 PHE A CA 1
ATOM 776 C C . PHE A 1 99 ? -16.045 2.188 25.771 1.00 92.69 99 PHE A C 1
ATOM 778 O O . PHE A 1 99 ? -16.025 3.325 26.229 1.00 92.69 99 PHE A O 1
ATOM 785 N N . GLY A 1 100 ? -17.064 1.731 25.037 1.00 94.31 100 GLY A N 1
ATOM 786 C CA . GLY A 1 100 ? -18.282 2.496 24.795 1.00 94.31 100 GLY A CA 1
ATOM 787 C C . GLY A 1 100 ? -19.325 1.748 23.972 1.00 94.31 100 GLY A C 1
ATOM 788 O O . GLY A 1 100 ? -19.091 0.624 23.519 1.00 94.31 100 GLY A O 1
ATOM 789 N N . GLU A 1 101 ? -20.479 2.386 23.788 1.00 95.38 101 GLU A N 1
ATOM 790 C CA . GLU A 1 101 ? -21.640 1.832 23.084 1.00 95.38 101 GLU A CA 1
ATOM 791 C C . GLU A 1 101 ? -22.213 2.852 22.092 1.00 95.38 101 GLU A C 1
ATOM 793 O O . GLU A 1 101 ? -22.247 4.050 22.365 1.00 95.38 101 GLU A O 1
ATOM 798 N N . ILE A 1 102 ? -22.676 2.371 20.932 1.00 96.56 102 ILE A N 1
ATOM 799 C CA . ILE A 1 102 ? -23.374 3.211 19.953 1.00 96.56 102 ILE A CA 1
ATOM 800 C C . ILE A 1 102 ? -24.742 3.596 20.518 1.00 96.56 102 ILE A C 1
ATOM 802 O O . ILE A 1 102 ? -25.576 2.724 20.760 1.00 96.56 102 ILE A O 1
ATOM 806 N N . ASP A 1 103 ? -24.994 4.894 20.657 1.00 95.75 103 ASP A N 1
ATOM 807 C CA . ASP A 1 103 ? -26.195 5.425 21.314 1.00 95.75 103 ASP A CA 1
ATOM 808 C C . ASP A 1 103 ? -27.179 6.109 20.346 1.00 95.75 103 ASP A C 1
ATOM 810 O O . ASP A 1 103 ? -28.333 6.361 20.695 1.00 95.75 103 ASP A O 1
ATOM 814 N N . GLY A 1 104 ? -26.756 6.382 19.108 1.00 96.81 104 GLY A N 1
ATOM 815 C CA . GLY A 1 104 ? -27.575 7.077 18.115 1.00 96.81 104 GLY A CA 1
ATOM 816 C C . GLY A 1 104 ? -27.683 8.590 18.334 1.00 96.81 104 GLY A C 1
ATOM 817 O O . GLY A 1 104 ? -28.485 9.227 17.651 1.00 96.81 104 GLY A O 1
ATOM 818 N N . SER A 1 105 ? -26.902 9.166 19.253 1.00 97.19 105 SER A N 1
ATOM 819 C CA . SER A 1 105 ? -26.917 10.596 19.585 1.00 97.19 105 SER A CA 1
ATOM 820 C C . SER A 1 105 ? -26.369 11.497 18.474 1.00 97.19 105 SER A C 1
ATOM 822 O O . SER A 1 105 ? -26.641 12.695 18.474 1.00 97.19 105 SER A O 1
ATOM 824 N N . GLY A 1 106 ? -25.580 10.944 17.547 1.00 96.94 106 GLY A N 1
ATOM 825 C CA . GLY A 1 106 ? -24.810 11.708 16.561 1.00 96.94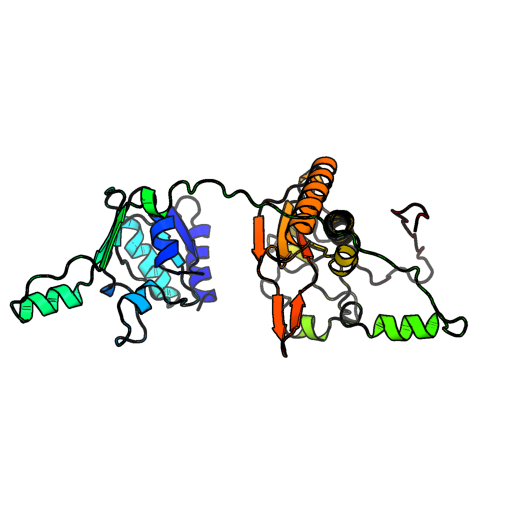 106 GLY A CA 1
ATOM 826 C C . GLY A 1 106 ? -23.570 12.400 17.141 1.00 96.94 106 GLY A C 1
ATOM 827 O O . GLY A 1 106 ? -22.879 13.125 16.422 1.00 96.94 106 GLY A O 1
ATOM 828 N N . LYS A 1 107 ? -23.253 12.164 18.420 1.00 97.38 107 LYS A N 1
ATOM 829 C CA . LYS A 1 107 ? -22.145 12.796 19.140 1.00 97.38 107 LYS A CA 1
ATOM 830 C C . LYS A 1 107 ? -21.072 11.799 19.548 1.00 97.38 107 LYS A C 1
ATOM 832 O O . LYS A 1 107 ? -21.348 10.622 19.744 1.00 97.38 107 LYS A O 1
ATOM 837 N N . ILE A 1 108 ? -19.850 12.287 19.736 1.00 96.56 108 ILE A N 1
ATOM 838 C CA . ILE A 1 108 ? -18.855 11.598 20.556 1.00 96.56 108 ILE A CA 1
ATOM 839 C C . ILE A 1 108 ? -18.804 12.255 21.931 1.00 96.56 108 ILE A C 1
ATOM 841 O O . ILE A 1 108 ? -18.499 13.446 22.047 1.00 96.56 108 ILE A O 1
ATOM 845 N N . VAL A 1 109 ? -19.104 11.468 22.960 1.00 96.94 109 VAL A N 1
ATOM 846 C CA . VAL A 1 109 ? -19.009 11.886 24.359 1.00 96.94 109 VAL A CA 1
ATOM 847 C C . VAL A 1 109 ? -17.907 11.075 25.026 1.00 96.94 109 VAL A C 1
ATOM 849 O O . VAL A 1 109 ? -17.963 9.852 25.020 1.00 96.94 109 VAL A O 1
ATOM 852 N N . LEU A 1 110 ? -16.897 11.739 25.587 1.00 96.88 110 LEU A N 1
ATOM 853 C CA . LEU A 1 110 ? -15.817 11.102 26.343 1.00 96.88 110 LEU A CA 1
ATOM 854 C C . LEU A 1 110 ? -15.930 11.499 27.811 1.00 96.88 110 LEU A C 1
ATOM 856 O O . LEU A 1 110 ? -15.796 12.679 28.141 1.00 96.88 110 LEU A O 1
ATOM 860 N N . THR A 1 111 ? -16.134 10.533 28.695 1.00 96.25 111 THR A N 1
ATOM 861 C CA . THR A 1 111 ? -16.207 10.743 30.143 1.00 96.25 111 THR A CA 1
ATOM 862 C C . THR A 1 111 ? -14.966 10.183 30.846 1.00 96.25 111 THR A C 1
ATOM 864 O O . THR A 1 111 ? -14.226 9.370 30.292 1.00 96.25 111 THR A O 1
ATOM 867 N N . ASP A 1 112 ? -14.710 10.669 32.063 1.00 96.06 112 ASP A N 1
ATOM 868 C CA . ASP A 1 112 ? -13.675 10.154 32.964 1.00 96.06 112 ASP A CA 1
ATOM 869 C C . ASP A 1 112 ? -14.344 9.693 34.259 1.00 96.06 112 ASP A C 1
ATOM 871 O O . ASP A 1 112 ? -14.581 10.489 35.174 1.00 96.06 112 ASP A O 1
ATOM 875 N N . SER A 1 113 ? -14.684 8.404 34.324 1.00 94.88 113 SER A N 1
ATOM 876 C CA . SER A 1 113 ? -15.401 7.841 35.472 1.00 94.88 113 SER A CA 1
ATOM 877 C C . SER A 1 113 ? -14.622 7.961 36.785 1.00 94.88 113 SER A C 1
ATOM 879 O O . SER A 1 113 ? -15.232 8.209 37.826 1.00 94.88 113 SER A O 1
ATOM 881 N N . ALA A 1 114 ? -13.287 7.901 36.745 1.00 93.94 114 ALA A N 1
ATOM 882 C CA . ALA A 1 114 ? -12.442 8.088 37.924 1.00 93.94 114 ALA A CA 1
ATOM 883 C C . ALA A 1 114 ? -12.510 9.533 38.447 1.00 93.94 114 ALA A C 1
ATOM 885 O O . ALA A 1 114 ? -12.610 9.755 39.655 1.00 93.94 114 ALA A O 1
ATOM 886 N N . ALA A 1 115 ? -12.520 10.530 37.555 1.00 94.38 115 ALA A N 1
ATOM 887 C CA . ALA A 1 115 ? -12.707 11.927 37.951 1.00 94.38 115 ALA A CA 1
ATOM 888 C C . ALA A 1 115 ? -14.113 12.179 38.525 1.00 94.38 115 ALA A C 1
ATOM 890 O O . ALA A 1 115 ? -14.263 12.904 39.513 1.00 94.38 115 ALA A O 1
ATOM 891 N N . VAL A 1 116 ? -15.142 11.548 37.948 1.00 95.19 116 VAL A N 1
ATOM 892 C CA . VAL A 1 116 ? -16.521 11.598 38.462 1.00 95.19 116 VAL A CA 1
ATOM 893 C C . VAL A 1 116 ? -16.619 10.970 39.855 1.00 95.19 116 VAL A C 1
ATOM 895 O O . VAL A 1 116 ? -17.263 11.535 40.742 1.00 95.19 116 VAL A O 1
ATOM 898 N N . GLU A 1 117 ? -15.978 9.823 40.081 1.00 95.44 117 GLU A N 1
ATOM 899 C CA . GLU A 1 117 ? -15.931 9.167 41.391 1.00 95.44 117 GLU A CA 1
ATOM 900 C C . GLU A 1 117 ? -15.197 10.025 42.431 1.00 95.44 117 GLU A C 1
ATOM 902 O O . GLU A 1 117 ? -15.712 10.250 43.529 1.00 95.44 117 GLU A O 1
ATOM 907 N N . GLN A 1 118 ? -14.051 10.601 42.066 1.00 94.81 118 GLN A N 1
ATOM 908 C CA . GLN A 1 118 ? -13.289 11.482 42.948 1.00 94.81 118 GLN A CA 1
ATOM 909 C C . GLN A 1 118 ? -14.078 12.739 43.348 1.00 94.81 118 GLN A C 1
ATOM 911 O O . GLN A 1 118 ? -14.039 13.153 44.512 1.00 94.81 118 GLN A O 1
ATOM 916 N N . ALA A 1 119 ? -14.826 13.342 42.418 1.00 95.44 119 ALA A N 1
ATOM 917 C CA . ALA A 1 119 ? -15.694 14.481 42.715 1.00 95.44 119 ALA A CA 1
ATOM 918 C C . ALA A 1 119 ? -16.785 14.107 43.734 1.00 95.44 119 ALA A C 1
ATOM 920 O O . ALA A 1 119 ? -16.985 14.823 44.717 1.00 95.44 119 ALA A O 1
ATOM 921 N N . LYS A 1 120 ? -17.411 12.931 43.572 1.00 94.94 120 LYS A N 1
ATOM 922 C CA . LYS A 1 120 ? -18.395 12.403 44.535 1.00 94.94 120 LYS A CA 1
ATOM 923 C C . LYS A 1 120 ? -17.792 12.221 45.931 1.00 94.94 120 LYS A C 1
ATOM 925 O O . LYS A 1 120 ? -18.415 12.629 46.908 1.00 94.94 120 LYS A O 1
ATOM 930 N N . LEU A 1 121 ? -16.586 11.657 46.034 1.00 96.19 121 LEU A N 1
ATOM 931 C CA . LEU A 1 121 ? -15.903 11.424 47.317 1.00 96.19 121 LEU A CA 1
ATOM 932 C C . LEU A 1 121 ? -15.492 12.718 48.033 1.00 96.19 121 LEU A C 1
ATOM 934 O O . LEU A 1 121 ? -15.427 12.756 49.259 1.00 96.19 121 LEU A O 1
ATOM 938 N N . THR A 1 122 ? -15.222 13.780 47.276 1.00 95.88 122 THR A N 1
ATOM 939 C CA . THR A 1 122 ? -14.779 15.081 47.805 1.00 95.88 122 THR A CA 1
ATOM 940 C C . THR A 1 122 ? -15.918 16.086 47.992 1.00 95.88 122 THR A C 1
ATOM 942 O O . THR A 1 122 ? -15.679 17.192 48.472 1.00 95.88 122 THR A O 1
ATOM 945 N N . GLY A 1 123 ? -17.157 15.716 47.646 1.00 94.69 123 GLY A N 1
ATOM 946 C CA . GLY A 1 123 ? -18.314 16.616 47.697 1.00 94.69 123 GLY A CA 1
ATOM 947 C C . GLY A 1 123 ? -18.264 17.740 46.655 1.00 94.69 123 GLY A C 1
ATOM 948 O O . GLY A 1 123 ? -18.936 18.758 46.818 1.00 94.69 123 GLY A O 1
ATOM 949 N N . LEU A 1 124 ? -17.458 17.575 45.603 1.00 94.56 124 LEU A N 1
ATOM 950 C CA . LEU A 1 124 ? -17.351 18.507 44.485 1.00 94.56 124 LEU A CA 1
ATOM 951 C C . LEU A 1 124 ? -18.396 18.180 43.401 1.00 94.56 124 LEU A C 1
ATOM 953 O O . LEU A 1 124 ? -18.852 17.037 43.301 1.00 94.56 124 LEU A O 1
ATOM 957 N N . PRO A 1 125 ? -18.798 19.161 42.570 1.00 93.25 125 PRO A N 1
ATOM 958 C CA . PRO A 1 125 ? -19.661 18.891 41.425 1.00 93.25 125 PRO A CA 1
ATOM 959 C C . PRO A 1 125 ? -18.981 17.928 40.445 1.00 93.25 125 PRO A C 1
ATOM 961 O O . PRO A 1 125 ? -17.766 17.982 40.251 1.00 93.25 125 PRO A O 1
ATOM 964 N N . SER A 1 126 ? -19.780 17.068 39.806 1.00 92.94 126 SER A N 1
ATOM 965 C CA . SER A 1 126 ? -19.281 16.168 38.763 1.00 92.94 126 SER A CA 1
ATOM 966 C C . SER A 1 126 ? -18.631 16.980 37.640 1.00 92.94 126 SER A C 1
ATOM 968 O O . SER A 1 126 ? -19.239 17.957 37.187 1.00 92.94 126 SER A O 1
ATOM 970 N N . PRO A 1 127 ? -17.435 16.596 37.164 1.00 93.81 127 PRO A N 1
ATOM 971 C CA . PRO A 1 127 ? -16.847 17.235 36.000 1.00 93.81 127 PRO A CA 1
ATOM 972 C C . PRO A 1 127 ? -17.737 17.001 34.766 1.00 93.81 127 PRO A C 1
ATOM 974 O O . PRO A 1 127 ? -18.416 15.969 34.689 1.00 93.81 127 PRO A O 1
ATOM 977 N N . PRO A 1 128 ? -17.758 17.943 33.807 1.00 94.69 128 PRO A N 1
ATOM 978 C CA . PRO A 1 128 ? -18.384 17.712 32.509 1.00 94.69 128 PRO A CA 1
ATOM 979 C C . PRO A 1 128 ? -17.613 16.638 31.715 1.00 94.69 128 PRO A C 1
ATOM 981 O O . PRO A 1 128 ? -16.462 16.340 32.057 1.00 94.69 128 PRO A O 1
ATOM 984 N N . PRO A 1 129 ? -18.202 16.082 30.637 1.00 95.38 129 PRO A N 1
ATOM 985 C CA . PRO A 1 129 ? -17.464 15.252 29.690 1.00 95.38 129 PRO A CA 1
ATOM 986 C C . PRO A 1 129 ? -16.208 15.968 29.184 1.00 95.38 129 PRO A C 1
ATOM 988 O O . PRO A 1 129 ? -16.212 17.179 28.955 1.00 95.38 129 PRO A O 1
ATOM 991 N N . VAL A 1 130 ? -15.133 15.208 28.993 1.00 95.06 130 VAL A N 1
ATOM 992 C CA . VAL A 1 130 ? -13.859 15.715 28.470 1.00 95.06 130 VAL A CA 1
ATOM 993 C C . VAL A 1 130 ? -13.980 16.053 26.982 1.00 95.06 130 VAL A C 1
ATOM 995 O O . VAL A 1 130 ? -13.355 17.000 26.506 1.00 95.06 130 VAL A O 1
ATOM 998 N N . VAL A 1 131 ? -14.816 15.307 26.255 1.00 95.44 131 VAL A N 1
ATOM 999 C CA . VAL A 1 131 ? -15.205 15.581 24.865 1.00 95.44 131 VAL A CA 1
ATOM 1000 C C . VAL A 1 131 ? -16.727 15.492 24.771 1.00 95.44 131 VAL A C 1
ATOM 1002 O O . VAL A 1 131 ? -17.310 14.545 25.283 1.00 95.44 131 VAL A O 1
ATOM 1005 N N . ASP A 1 132 ? -17.355 16.467 24.115 1.00 96.62 132 ASP A N 1
ATOM 1006 C CA . ASP A 1 132 ? -18.768 16.454 23.708 1.00 96.62 132 ASP A CA 1
ATOM 1007 C C . ASP A 1 132 ? -18.853 17.177 22.359 1.00 96.62 132 ASP A C 1
ATOM 1009 O O . ASP A 1 132 ? -18.865 18.410 22.293 1.00 96.62 132 ASP A O 1
ATOM 1013 N N . LEU A 1 133 ? -18.777 16.409 21.269 1.00 96.00 133 LEU A N 1
ATOM 1014 C CA . LEU A 1 133 ? -18.711 16.944 19.908 1.00 96.00 133 LEU A CA 1
ATOM 1015 C C . LEU A 1 133 ? -19.754 16.287 19.004 1.00 96.00 133 LEU A C 1
ATOM 1017 O O . LEU A 1 133 ? -19.839 15.064 18.928 1.00 96.00 133 LEU A O 1
ATOM 1021 N N . GLU A 1 134 ? -20.485 17.109 18.251 1.00 96.25 134 GLU A N 1
ATOM 1022 C CA . GLU A 1 134 ? -21.339 16.667 17.140 1.00 96.25 134 GLU A CA 1
ATOM 1023 C C . GLU A 1 134 ? -20.463 16.096 16.021 1.00 96.25 134 GLU A C 1
ATOM 1025 O O . GLU A 1 134 ? -19.639 16.820 15.451 1.00 96.25 134 GLU A O 1
ATOM 1030 N N . LEU A 1 135 ? -20.640 14.822 15.672 1.00 95.00 135 LEU A N 1
ATOM 1031 C CA . LEU A 1 135 ? -19.771 14.167 14.693 1.00 95.00 135 LEU A CA 1
ATOM 1032 C C . LEU A 1 135 ? -19.869 14.801 13.307 1.00 95.00 135 LEU A C 1
ATOM 1034 O O . LEU A 1 135 ? -18.848 14.960 12.646 1.00 95.00 135 LEU A O 1
ATOM 1038 N N . GLU A 1 136 ? -21.060 15.236 12.894 1.00 93.00 136 GLU A N 1
ATOM 1039 C CA . GLU A 1 136 ? -21.265 15.932 11.617 1.00 93.00 136 GLU A CA 1
ATOM 1040 C C . GLU A 1 136 ? -20.439 17.222 11.516 1.00 93.00 136 GLU A C 1
ATOM 1042 O O . GLU A 1 136 ? -19.960 17.570 10.445 1.00 93.00 136 GLU A O 1
ATOM 1047 N N . LYS A 1 137 ? -20.185 17.914 12.632 1.00 89.81 137 LYS A N 1
ATOM 1048 C CA . LYS A 1 137 ? -19.369 19.139 12.624 1.00 89.81 137 LYS A CA 1
ATOM 1049 C C . LYS A 1 137 ? -17.868 18.862 12.574 1.00 89.81 137 LYS A C 1
ATOM 1051 O O . LYS A 1 137 ? -17.106 19.760 12.231 1.00 89.81 137 LYS A O 1
ATOM 1056 N N . VAL A 1 138 ? -17.442 17.663 12.974 1.00 88.50 138 VAL A N 1
ATOM 1057 C CA . VAL A 1 138 ? -16.022 17.287 13.081 1.00 88.50 138 VAL A CA 1
ATOM 1058 C C . VAL A 1 138 ? -15.554 16.481 11.872 1.00 88.50 138 VAL A C 1
ATOM 1060 O O . VAL A 1 138 ? -14.427 16.671 11.427 1.00 88.50 138 VAL A O 1
ATOM 1063 N N . LEU A 1 139 ? -16.400 15.579 11.373 1.00 88.75 139 LEU A N 1
ATOM 1064 C CA . LEU A 1 139 ? -16.113 14.674 10.257 1.00 88.75 139 LEU A CA 1
ATOM 1065 C C . LEU A 1 139 ? -16.909 14.992 8.987 1.00 88.75 139 LEU A C 1
ATOM 1067 O O . LEU A 1 139 ? -16.669 14.362 7.962 1.00 88.75 139 LEU A O 1
ATOM 1071 N N . GLY A 1 140 ? -17.879 15.908 9.053 1.00 76.50 140 GLY A N 1
ATOM 1072 C CA . GLY A 1 140 ? -18.677 16.282 7.889 1.00 76.50 140 GLY A CA 1
ATOM 1073 C C . GLY A 1 140 ? -17.871 17.005 6.813 1.00 76.50 140 GLY A C 1
ATOM 1074 O O . GLY A 1 140 ? -16.667 17.241 6.940 1.00 76.50 140 GLY A O 1
ATOM 1075 N N . ASP A 1 141 ? -18.568 17.372 5.740 1.00 79.31 141 ASP A N 1
ATOM 1076 C CA . ASP A 1 141 ? -17.957 17.913 4.530 1.00 79.31 141 ASP A CA 1
ATOM 1077 C C . ASP A 1 141 ? -17.203 19.223 4.797 1.00 79.31 141 ASP A C 1
ATOM 1079 O O . ASP A 1 141 ? -17.777 20.308 4.935 1.00 79.31 141 ASP A O 1
ATOM 1083 N N . MET A 1 142 ? -15.875 19.126 4.819 1.00 80.44 142 MET A N 1
ATOM 1084 C CA . MET A 1 142 ? -15.004 20.291 4.758 1.00 80.44 142 MET A CA 1
ATOM 1085 C C . MET A 1 142 ? -15.066 20.886 3.345 1.00 80.44 142 MET A C 1
ATOM 1087 O O . MET A 1 142 ? -14.989 20.145 2.361 1.00 80.44 142 MET A O 1
ATOM 1091 N N . PRO A 1 143 ? -15.162 22.220 3.197 1.00 86.75 143 PRO A N 1
ATOM 1092 C CA . PRO A 1 143 ? -15.196 22.837 1.881 1.00 86.75 143 PRO A CA 1
ATOM 1093 C C . PRO A 1 143 ? -13.913 22.520 1.109 1.00 86.75 143 PRO A C 1
ATOM 1095 O O . PRO A 1 143 ? -12.805 22.583 1.653 1.00 86.75 143 PRO A O 1
ATOM 1098 N N . GLN A 1 144 ? -14.061 22.213 -0.181 1.00 90.38 144 GLN A N 1
ATOM 1099 C CA . GLN A 1 144 ? -12.922 21.919 -1.040 1.00 90.38 144 GLN A CA 1
ATOM 1100 C C . GLN A 1 144 ? -11.963 23.116 -1.084 1.00 90.38 144 GLN A C 1
ATOM 1102 O O . GLN A 1 144 ? -12.345 24.250 -1.385 1.00 90.38 144 GLN A O 1
ATOM 1107 N N . LYS A 1 145 ? -10.686 22.855 -0.801 1.00 91.25 145 LYS A N 1
ATOM 1108 C CA . LYS A 1 145 ? -9.645 23.880 -0.819 1.00 91.25 145 LYS A CA 1
ATOM 1109 C C . LYS A 1 145 ? -9.130 24.109 -2.238 1.00 91.25 145 LYS A C 1
ATOM 1111 O O . LYS A 1 145 ? -8.755 23.164 -2.927 1.00 91.25 145 LYS A O 1
ATOM 1116 N N . THR A 1 146 ? -9.053 25.375 -2.641 1.00 93.62 146 THR A N 1
ATOM 1117 C CA . THR A 1 146 ? -8.391 25.787 -3.886 1.00 93.62 146 THR A CA 1
ATOM 1118 C C . THR A 1 146 ? -6.930 26.125 -3.603 1.00 93.62 146 THR A C 1
ATOM 1120 O O . THR A 1 146 ? -6.628 26.811 -2.624 1.00 93.62 146 THR A O 1
ATOM 1123 N N . PHE A 1 147 ? -6.025 25.634 -4.449 1.00 92.94 147 PHE A N 1
ATOM 1124 C CA . PHE A 1 147 ? -4.601 25.957 -4.410 1.00 92.94 147 PHE A CA 1
ATOM 1125 C C . PHE A 1 147 ? -4.202 26.653 -5.708 1.00 92.94 147 PHE A C 1
ATOM 1127 O O . PHE A 1 147 ? -4.519 26.171 -6.794 1.00 92.94 147 PHE A O 1
ATOM 1134 N N . GLU A 1 148 ? -3.482 27.764 -5.590 1.00 95.25 148 GLU A N 1
ATOM 1135 C CA . GLU A 1 148 ? -2.911 28.482 -6.727 1.00 95.25 148 GLU A CA 1
ATOM 1136 C C . GLU A 1 148 ? -1.407 28.207 -6.776 1.00 95.25 148 GLU A C 1
ATOM 1138 O O . GLU A 1 148 ? -0.675 28.529 -5.839 1.00 95.25 148 GLU A O 1
ATOM 1143 N N . PHE A 1 149 ? -0.945 27.579 -7.859 1.00 95.62 149 PHE A N 1
ATOM 1144 C CA . PHE A 1 149 ? 0.460 27.226 -8.052 1.00 95.62 149 PHE A CA 1
ATOM 1145 C C . PHE A 1 149 ? 1.023 27.862 -9.320 1.00 95.62 149 PHE A C 1
ATOM 1147 O O . PHE A 1 149 ? 0.351 27.940 -10.349 1.00 95.62 149 PHE A O 1
ATOM 1154 N N . ASN A 1 150 ? 2.300 28.237 -9.264 1.00 95.06 150 ASN A N 1
ATOM 1155 C CA . ASN A 1 150 ? 3.044 28.747 -10.409 1.00 95.06 150 ASN A CA 1
ATOM 1156 C C . ASN A 1 150 ? 3.943 27.650 -10.987 1.00 95.06 150 ASN A C 1
ATOM 1158 O O . ASN A 1 150 ? 4.666 26.977 -10.251 1.00 95.06 150 ASN A O 1
ATOM 1162 N N . ARG A 1 151 ? 3.926 27.493 -12.314 1.00 95.25 151 ARG A N 1
ATOM 1163 C CA . ARG A 1 151 ? 4.875 26.620 -13.019 1.00 95.25 151 ARG A CA 1
ATOM 1164 C C . ARG A 1 151 ? 6.243 27.290 -13.071 1.00 95.25 151 ARG A C 1
ATOM 1166 O O . ARG A 1 151 ? 6.343 28.453 -13.457 1.00 95.25 151 ARG A O 1
ATOM 1173 N N . VAL A 1 152 ? 7.290 26.539 -12.740 1.00 92.81 152 VAL A N 1
ATOM 1174 C CA . VAL A 1 152 ? 8.680 27.009 -12.789 1.00 92.81 152 VAL A CA 1
ATOM 1175 C C . VAL A 1 152 ? 9.403 26.294 -13.936 1.00 92.81 152 VAL A C 1
ATOM 1177 O O . VAL A 1 152 ? 9.536 25.070 -13.894 1.00 92.81 152 VAL A O 1
ATOM 1180 N N . PRO A 1 153 ? 9.868 27.012 -14.976 1.00 87.00 153 PRO A N 1
ATOM 1181 C CA . PRO A 1 153 ? 10.600 26.397 -16.078 1.00 87.00 153 PRO A CA 1
ATOM 1182 C C . PRO A 1 153 ? 11.895 25.740 -15.596 1.00 87.00 153 PRO A C 1
ATOM 1184 O O . PRO A 1 153 ? 12.709 26.366 -14.915 1.00 87.00 153 PRO A O 1
ATOM 1187 N N . ARG A 1 154 ? 12.119 24.487 -15.999 1.00 83.12 154 ARG A N 1
ATOM 1188 C CA . ARG A 1 154 ? 13.357 23.758 -15.708 1.00 83.12 154 ARG A CA 1
ATOM 1189 C C . ARG A 1 154 ? 14.297 23.855 -16.910 1.00 83.12 154 ARG A C 1
ATOM 1191 O O . ARG A 1 154 ? 13.964 23.401 -18.001 1.00 83.12 154 ARG A O 1
ATOM 1198 N N . LEU A 1 155 ? 15.467 24.466 -16.724 1.00 79.50 155 LEU A N 1
ATOM 1199 C CA . LEU A 1 155 ? 16.479 24.598 -17.775 1.00 79.50 155 LEU A CA 1
ATOM 1200 C C . LEU A 1 155 ? 17.423 23.393 -17.745 1.00 79.50 155 LEU A C 1
ATOM 1202 O O . LEU A 1 155 ? 18.269 23.273 -16.860 1.00 79.50 155 LEU A O 1
ATOM 1206 N N . GLY A 1 156 ? 17.280 22.504 -18.726 1.00 84.69 156 GLY A N 1
ATOM 1207 C CA . GLY A 1 156 ? 18.247 21.439 -18.978 1.00 84.69 156 GLY A CA 1
ATOM 1208 C C . GLY A 1 156 ? 19.472 21.968 -19.724 1.00 84.69 156 GLY A C 1
ATOM 1209 O O . GLY A 1 156 ? 19.371 22.887 -20.536 1.00 84.69 156 GLY A O 1
ATOM 1210 N N . LYS A 1 157 ? 20.634 21.365 -19.472 1.00 89.19 157 LYS A N 1
ATOM 1211 C CA . LYS A 1 157 ? 21.821 21.520 -20.320 1.00 89.19 157 LYS A CA 1
ATOM 1212 C C . LYS A 1 157 ? 22.050 20.212 -21.077 1.00 89.19 157 LYS A C 1
ATOM 1214 O O . LYS A 1 157 ? 21.794 19.155 -20.494 1.00 89.19 157 LYS A O 1
ATOM 1219 N N . PRO A 1 158 ? 22.518 20.259 -22.336 1.00 90.38 158 PRO A N 1
ATOM 1220 C CA . PRO A 1 158 ? 22.983 19.061 -23.020 1.00 90.38 158 PRO A CA 1
ATOM 1221 C C . PRO A 1 158 ? 24.013 18.326 -22.164 1.00 90.38 158 PRO A C 1
ATOM 1223 O O . PRO A 1 158 ? 24.813 18.956 -21.467 1.00 90.38 158 PRO A O 1
ATOM 1226 N N . LEU A 1 159 ? 23.972 16.998 -22.208 1.00 90.88 159 LEU A N 1
ATOM 1227 C CA . LEU A 1 159 ? 24.972 16.180 -21.545 1.00 90.88 159 LEU A CA 1
ATOM 1228 C C . LEU A 1 159 ? 26.323 16.402 -22.233 1.00 90.88 159 LEU A C 1
ATOM 1230 O O . LEU A 1 159 ? 26.447 16.167 -23.433 1.00 90.88 159 LEU A O 1
ATOM 1234 N N . ASP A 1 160 ? 27.312 16.840 -21.463 1.00 91.50 160 ASP A N 1
ATOM 1235 C CA . ASP A 1 160 ? 28.685 17.032 -21.918 1.00 91.50 160 ASP A CA 1
ATOM 1236 C C . ASP A 1 160 ? 29.569 15.966 -21.265 1.00 91.50 160 ASP A C 1
ATOM 1238 O O . ASP A 1 160 ? 29.715 15.922 -20.040 1.00 91.50 160 ASP A O 1
ATOM 1242 N N . ILE A 1 161 ? 30.082 15.047 -22.082 1.00 90.94 161 ILE A N 1
ATOM 1243 C CA . ILE A 1 161 ? 30.966 13.966 -21.646 1.00 90.94 161 ILE A CA 1
ATOM 1244 C C . ILE A 1 161 ? 32.332 14.229 -22.262 1.00 90.94 161 ILE A C 1
ATOM 1246 O O . ILE A 1 161 ? 32.458 14.301 -23.484 1.00 90.94 161 ILE A O 1
ATOM 1250 N N . ALA A 1 162 ? 33.354 14.328 -21.413 1.00 92.94 162 ALA A N 1
ATOM 1251 C CA . ALA A 1 162 ? 34.714 14.561 -21.871 1.00 92.94 162 ALA A CA 1
ATOM 1252 C C . ALA A 1 162 ? 35.179 13.418 -22.807 1.00 92.94 162 ALA A C 1
ATOM 1254 O O . ALA A 1 162 ? 34.920 12.249 -22.494 1.00 92.94 162 ALA A O 1
ATOM 1255 N N . PRO A 1 163 ? 35.846 13.716 -23.942 1.00 92.75 163 PRO A N 1
ATOM 1256 C CA . PRO A 1 163 ? 36.196 12.719 -24.961 1.00 92.75 163 PRO A CA 1
ATOM 1257 C C . PRO A 1 163 ? 37.011 11.521 -24.454 1.00 92.75 163 PRO A C 1
ATOM 1259 O O . PRO A 1 163 ? 36.966 10.446 -25.045 1.00 92.75 163 PRO A O 1
ATOM 1262 N N . GLU A 1 164 ? 37.763 11.696 -23.369 1.00 95.19 164 GLU A N 1
ATOM 1263 C CA . GLU A 1 164 ? 38.579 10.667 -22.727 1.00 95.19 164 GLU A CA 1
ATOM 1264 C C . GLU A 1 164 ? 37.780 9.660 -21.882 1.00 95.19 164 GLU A C 1
ATOM 1266 O O . GLU A 1 164 ? 38.333 8.646 -21.450 1.00 95.19 164 GLU A O 1
ATOM 1271 N N . VAL A 1 165 ? 36.497 9.919 -21.610 1.00 94.69 165 VAL A N 1
ATOM 1272 C CA . VAL A 1 165 ? 35.659 9.032 -20.796 1.00 94.69 165 VAL A CA 1
ATOM 1273 C C . VAL A 1 165 ? 35.254 7.808 -21.611 1.00 94.69 165 VAL A C 1
ATOM 1275 O O . VAL A 1 165 ? 34.468 7.890 -22.554 1.00 94.69 165 VAL A O 1
ATOM 1278 N N . MET A 1 166 ? 35.727 6.635 -21.192 1.00 96.00 166 MET A N 1
ATOM 1279 C CA . MET A 1 166 ? 35.387 5.376 -21.847 1.00 96.00 166 MET A CA 1
ATOM 1280 C C . MET A 1 166 ? 34.077 4.799 -21.300 1.00 96.00 166 MET A C 1
ATOM 1282 O O . MET A 1 166 ? 33.760 4.923 -20.114 1.00 96.00 166 MET A O 1
ATOM 1286 N N . VAL A 1 167 ? 33.356 4.046 -22.135 1.00 95.56 167 VAL A N 1
ATOM 1287 C CA . VAL A 1 167 ? 32.137 3.311 -21.733 1.00 95.56 167 VAL A CA 1
ATOM 1288 C C . VAL A 1 167 ? 32.382 2.444 -20.493 1.00 95.56 167 VAL A C 1
ATOM 1290 O O . VAL A 1 167 ? 31.553 2.398 -19.586 1.00 95.56 167 VAL A O 1
ATOM 1293 N N . MET A 1 168 ? 33.550 1.802 -20.406 1.00 97.12 168 MET A N 1
ATOM 1294 C CA . MET A 1 168 ? 33.914 0.976 -19.252 1.00 97.12 168 MET A CA 1
ATOM 1295 C C . MET A 1 168 ? 34.055 1.776 -17.953 1.00 97.12 168 MET A C 1
ATOM 1297 O O . MET A 1 168 ? 33.774 1.240 -16.880 1.00 97.12 168 MET A O 1
ATOM 1301 N N . ASP A 1 169 ? 34.462 3.042 -18.019 1.00 94.88 169 ASP A N 1
ATOM 1302 C CA . ASP A 1 169 ? 34.553 3.901 -16.838 1.00 94.88 169 ASP A CA 1
ATOM 1303 C C . ASP A 1 169 ? 33.164 4.316 -16.359 1.00 94.88 169 ASP A C 1
ATOM 1305 O O . ASP A 1 169 ? 32.886 4.280 -15.157 1.00 94.88 169 ASP A O 1
ATOM 1309 N N . VAL A 1 170 ? 32.264 4.622 -17.298 1.00 95.38 170 VAL A N 1
ATOM 1310 C CA . VAL A 1 170 ? 30.851 4.897 -17.005 1.00 95.38 170 VAL A CA 1
ATOM 1311 C C . VAL A 1 170 ? 30.187 3.670 -16.390 1.00 95.38 170 VAL A C 1
ATOM 1313 O O . VAL A 1 170 ? 29.579 3.787 -15.330 1.00 95.38 170 VAL A O 1
ATOM 1316 N N . LEU A 1 171 ? 30.368 2.483 -16.975 1.00 96.94 171 LEU A N 1
ATOM 1317 C CA . LEU A 1 171 ? 29.787 1.237 -16.469 1.00 96.94 171 LEU A CA 1
ATOM 1318 C C . LEU A 1 171 ? 30.251 0.926 -15.039 1.00 96.94 171 LEU A C 1
ATOM 1320 O O . LEU A 1 171 ? 29.434 0.608 -14.174 1.00 96.94 171 LEU A O 1
ATOM 1324 N N . LYS A 1 172 ? 31.551 1.082 -14.750 1.00 96.81 172 LYS A N 1
ATOM 1325 C CA . LYS A 1 172 ? 32.100 0.895 -13.395 1.00 96.81 172 LYS A CA 1
ATOM 1326 C C . LYS A 1 172 ? 31.489 1.857 -12.377 1.00 96.81 172 LYS A C 1
ATOM 1328 O O . LYS A 1 172 ? 31.356 1.486 -11.213 1.00 96.81 172 LYS A O 1
ATOM 1333 N N . ARG A 1 173 ? 31.165 3.092 -12.775 1.00 96.06 173 ARG A N 1
ATOM 1334 C CA . ARG A 1 173 ? 30.479 4.067 -11.908 1.00 96.06 173 ARG A CA 1
ATOM 1335 C C . ARG A 1 173 ? 29.003 3.713 -11.754 1.00 96.06 173 ARG A C 1
ATOM 1337 O O . ARG A 1 173 ? 28.505 3.693 -10.635 1.00 96.06 173 ARG A O 1
ATOM 1344 N N . PHE A 1 174 ? 28.340 3.368 -12.853 1.00 96.06 174 PHE A N 1
ATOM 1345 C CA . PHE A 1 174 ? 26.925 3.019 -12.898 1.00 96.06 174 PHE A CA 1
ATOM 1346 C C . PHE A 1 174 ? 26.599 1.831 -11.986 1.00 96.06 174 PHE A C 1
ATOM 1348 O O . PHE A 1 174 ? 25.732 1.941 -11.127 1.00 96.06 174 PHE A O 1
ATOM 1355 N N . LEU A 1 175 ? 27.372 0.744 -12.067 1.00 97.06 175 LEU A N 1
ATOM 1356 C CA . LEU A 1 175 ? 27.177 -0.445 -11.225 1.00 97.06 175 LEU A CA 1
ATOM 1357 C C . LEU A 1 175 ? 27.451 -0.205 -9.727 1.00 97.06 175 LEU A C 1
ATOM 1359 O O . LEU A 1 175 ? 27.080 -1.037 -8.899 1.00 97.06 175 LEU A O 1
ATOM 1363 N N . LYS A 1 176 ? 28.087 0.917 -9.360 1.00 97.06 176 LYS A N 1
ATOM 1364 C CA . LYS A 1 176 ? 28.302 1.327 -7.962 1.00 97.06 176 LYS A CA 1
ATOM 1365 C C . LYS A 1 176 ? 27.173 2.194 -7.409 1.00 97.06 176 LYS A C 1
ATOM 1367 O O . LYS A 1 176 ? 27.122 2.383 -6.195 1.00 97.06 176 LYS A O 1
ATOM 1372 N N . LEU A 1 177 ? 26.292 2.731 -8.255 1.00 97.50 177 LEU A N 1
ATOM 1373 C CA . LEU A 1 177 ? 25.173 3.548 -7.791 1.00 97.50 177 LEU A CA 1
ATOM 1374 C C . LEU A 1 177 ? 24.240 2.691 -6.926 1.00 97.50 177 LEU A C 1
ATOM 1376 O O . LEU A 1 177 ? 23.821 1.631 -7.388 1.00 97.50 177 LEU A O 1
ATOM 1380 N N . PRO A 1 178 ? 23.861 3.127 -5.710 1.00 96.88 178 PRO A N 1
ATOM 1381 C CA . PRO A 1 178 ? 22.955 2.364 -4.850 1.00 96.88 178 PRO A CA 1
ATOM 1382 C C . PRO A 1 178 ? 21.617 2.003 -5.505 1.00 96.88 178 PRO A C 1
ATOM 1384 O O . PRO A 1 178 ? 21.087 0.922 -5.255 1.00 96.88 178 PRO A O 1
ATOM 1387 N N . SER A 1 179 ? 21.098 2.857 -6.394 1.00 95.44 179 SER A N 1
ATOM 1388 C CA . SER A 1 179 ? 19.886 2.584 -7.179 1.00 95.44 179 SER A CA 1
ATOM 1389 C C . SER A 1 179 ? 20.054 1.412 -8.155 1.00 95.44 179 SER A C 1
ATOM 1391 O O . SER A 1 179 ? 19.099 0.681 -8.385 1.00 95.44 179 SER A O 1
ATOM 1393 N N . VAL A 1 180 ? 21.273 1.129 -8.623 1.00 96.81 180 VAL A N 1
ATOM 1394 C CA . VAL A 1 180 ? 21.572 0.091 -9.631 1.00 96.81 180 VAL A CA 1
ATOM 1395 C C . VAL A 1 180 ? 22.201 -1.160 -9.022 1.00 96.81 180 VAL A C 1
ATOM 1397 O O . VAL A 1 180 ? 21.898 -2.273 -9.436 1.00 96.81 180 VAL A O 1
ATOM 1400 N N . CYS A 1 181 ? 23.083 -1.002 -8.037 1.00 96.75 181 CYS A N 1
ATOM 1401 C CA . CYS A 1 181 ? 23.881 -2.100 -7.504 1.00 96.75 181 CYS A CA 1
ATOM 1402 C C . CYS A 1 181 ? 23.019 -3.206 -6.863 1.00 96.75 181 CYS A C 1
ATOM 1404 O O . CYS A 1 181 ? 21.824 -3.034 -6.600 1.00 96.75 181 CYS A O 1
ATOM 1406 N N . SER A 1 182 ? 23.641 -4.353 -6.575 1.00 96.75 182 SER A N 1
ATOM 1407 C CA . SER A 1 182 ? 22.953 -5.481 -5.939 1.00 96.75 182 SER A CA 1
ATOM 1408 C C . SER A 1 182 ? 22.260 -5.071 -4.635 1.00 96.75 182 SER A C 1
ATOM 1410 O O . SER A 1 182 ? 22.887 -4.552 -3.710 1.00 96.75 182 SER A O 1
ATOM 1412 N N . LYS A 1 183 ? 20.968 -5.395 -4.519 1.00 97.06 183 LYS A N 1
ATOM 1413 C CA . LYS A 1 183 ? 20.151 -5.125 -3.325 1.00 97.06 183 LYS A CA 1
ATOM 1414 C C . LYS A 1 183 ? 20.233 -6.229 -2.269 1.00 97.06 183 LYS A C 1
ATOM 1416 O O . LYS A 1 183 ? 19.388 -6.293 -1.380 1.00 97.06 183 LYS A O 1
ATOM 1421 N N . ARG A 1 184 ? 21.261 -7.089 -2.319 1.00 95.88 184 ARG A N 1
ATOM 1422 C CA . ARG A 1 184 ? 21.424 -8.227 -1.392 1.00 95.88 184 ARG A CA 1
ATOM 1423 C C . ARG A 1 184 ? 21.325 -7.800 0.076 1.00 95.88 184 ARG A C 1
ATOM 1425 O O . ARG A 1 184 ? 20.711 -8.492 0.874 1.00 95.88 184 ARG A O 1
ATOM 1432 N N . PHE A 1 185 ? 21.871 -6.632 0.416 1.00 94.88 185 PHE A N 1
ATOM 1433 C CA . PHE A 1 185 ? 21.834 -6.092 1.777 1.00 94.88 185 PHE A CA 1
ATOM 1434 C C . PHE A 1 185 ? 20.423 -5.733 2.282 1.00 94.88 185 PHE A C 1
ATOM 1436 O O . PHE A 1 185 ? 20.248 -5.595 3.491 1.00 94.88 185 PHE A O 1
ATOM 1443 N N . LEU A 1 186 ? 19.442 -5.560 1.390 1.00 96.12 186 LEU A N 1
ATOM 1444 C CA . LEU A 1 186 ? 18.028 -5.383 1.731 1.00 96.12 186 LEU A CA 1
ATOM 1445 C C . LEU A 1 186 ? 17.318 -6.734 1.771 1.00 96.12 186 LEU A C 1
ATOM 1447 O O . LEU A 1 186 ? 16.610 -7.035 2.728 1.00 96.12 186 LEU A O 1
ATOM 1451 N N . THR A 1 187 ? 17.548 -7.575 0.761 1.00 94.44 187 THR A N 1
ATOM 1452 C CA . THR A 1 187 ? 16.786 -8.815 0.595 1.00 94.44 187 THR A CA 1
ATOM 1453 C C . THR A 1 187 ? 17.133 -9.865 1.643 1.00 94.44 187 THR A C 1
ATOM 1455 O O . THR A 1 187 ? 16.236 -10.559 2.103 1.00 94.44 187 THR A O 1
ATOM 1458 N N . THR A 1 188 ? 18.389 -9.968 2.093 1.00 92.19 188 THR A N 1
ATOM 1459 C CA . THR A 1 188 ? 18.803 -11.014 3.049 1.00 92.19 188 THR A CA 1
ATOM 1460 C C . THR A 1 188 ? 18.496 -10.700 4.513 1.00 92.19 188 THR A C 1
ATOM 1462 O O . THR A 1 188 ? 18.774 -11.536 5.367 1.00 92.19 188 THR A O 1
ATOM 1465 N N . LYS A 1 189 ? 17.971 -9.509 4.823 1.00 93.62 189 LYS A N 1
ATOM 1466 C CA . LYS A 1 189 ? 17.620 -9.105 6.198 1.00 93.62 189 LYS A CA 1
ATOM 1467 C C . LYS A 1 189 ? 16.181 -9.443 6.579 1.00 93.62 189 LYS A C 1
ATOM 1469 O O . LYS A 1 189 ? 15.842 -9.384 7.755 1.00 93.62 189 LYS A O 1
ATOM 1474 N N . VAL A 1 190 ? 15.352 -9.757 5.589 1.00 93.00 190 VAL A N 1
ATOM 1475 C CA . VAL A 1 190 ? 13.921 -10.008 5.756 1.00 93.00 190 VAL A CA 1
ATOM 1476 C C . VAL A 1 190 ? 13.596 -11.458 5.427 1.00 93.00 190 VAL A C 1
ATOM 1478 O O . VAL A 1 190 ? 14.276 -12.091 4.611 1.00 93.00 190 VAL A O 1
ATOM 1481 N N . ASP A 1 191 ? 12.558 -11.975 6.079 1.00 95.50 191 ASP A N 1
ATOM 1482 C CA . ASP A 1 191 ? 11.954 -13.250 5.713 1.00 95.50 191 ASP A CA 1
ATOM 1483 C C . ASP A 1 191 ? 11.358 -13.149 4.297 1.00 95.50 191 ASP A C 1
ATOM 1485 O O . ASP A 1 191 ? 10.829 -12.106 3.906 1.00 95.50 191 ASP A O 1
ATOM 1489 N N . ARG A 1 192 ? 11.500 -14.216 3.508 1.00 94.69 192 ARG A N 1
ATOM 1490 C CA . ARG A 1 192 ? 11.019 -14.303 2.119 1.00 94.69 192 ARG A CA 1
ATOM 1491 C C . ARG A 1 192 ? 10.321 -15.631 1.818 1.00 94.69 192 ARG A C 1
ATOM 1493 O O . ARG A 1 192 ? 10.166 -15.990 0.657 1.00 94.69 192 ARG A O 1
ATOM 1500 N N . CYS A 1 193 ? 9.966 -16.400 2.842 1.00 92.94 193 CYS A N 1
ATOM 1501 C CA . CYS A 1 193 ? 9.396 -17.738 2.679 1.00 92.94 193 CYS A CA 1
ATOM 1502 C C . CYS A 1 193 ? 8.312 -18.086 3.705 1.00 92.94 193 CYS A C 1
ATOM 1504 O O . CYS A 1 193 ? 7.586 -19.063 3.501 1.00 92.94 193 CYS A O 1
ATOM 1506 N N . VAL A 1 194 ? 8.155 -17.302 4.777 1.00 94.62 194 VAL A N 1
ATOM 1507 C CA . VAL A 1 194 ? 7.045 -17.426 5.722 1.00 94.62 194 VAL A CA 1
ATOM 1508 C C . VAL A 1 194 ? 5.721 -17.445 4.961 1.00 94.62 194 VAL A C 1
ATOM 1510 O O . VAL A 1 194 ? 5.566 -16.750 3.959 1.00 94.62 194 VAL A O 1
ATOM 1513 N N . THR A 1 195 ? 4.784 -18.268 5.443 1.00 95.12 195 THR A N 1
ATOM 1514 C CA . THR A 1 195 ? 3.550 -18.767 4.791 1.00 95.12 195 THR A CA 1
ATOM 1515 C C . THR A 1 195 ? 3.721 -19.989 3.897 1.00 95.12 195 THR A C 1
ATOM 1517 O O . THR A 1 195 ? 2.776 -20.764 3.818 1.00 95.12 195 THR A O 1
ATOM 1520 N N . GLY A 1 196 ? 4.879 -20.207 3.266 1.00 96.81 196 GLY A N 1
ATOM 1521 C CA . GLY A 1 196 ? 5.051 -21.266 2.262 1.00 96.81 196 GLY A CA 1
ATOM 1522 C C . GLY A 1 196 ? 4.334 -20.998 0.930 1.00 96.81 196 GLY A C 1
ATOM 1523 O O . GLY A 1 196 ? 4.271 -21.894 0.099 1.00 96.81 196 GLY A O 1
ATOM 1524 N N . LEU A 1 197 ? 3.803 -19.785 0.727 1.00 97.88 197 LEU A N 1
ATOM 1525 C CA . LEU A 1 197 ? 3.053 -19.374 -0.468 1.00 97.88 197 LEU A CA 1
ATOM 1526 C C . LEU A 1 197 ? 3.836 -18.395 -1.360 1.00 97.88 197 LEU A C 1
ATOM 1528 O O . LEU A 1 197 ? 3.285 -17.836 -2.302 1.00 97.88 197 LEU A O 1
ATOM 1532 N N . VAL A 1 198 ? 5.119 -18.153 -1.083 1.00 97.94 198 VAL A N 1
ATOM 1533 C CA . VAL A 1 198 ? 5.962 -17.282 -1.917 1.00 97.94 198 VAL A CA 1
ATOM 1534 C C . VAL A 1 198 ? 6.454 -18.074 -3.130 1.00 97.94 198 VAL A C 1
ATOM 1536 O O . VAL A 1 198 ? 7.313 -18.942 -2.988 1.00 97.94 198 VAL A O 1
ATOM 1539 N N . ALA A 1 199 ? 5.914 -17.775 -4.313 1.00 97.69 199 ALA A N 1
ATOM 1540 C CA . ALA A 1 199 ? 6.242 -18.467 -5.561 1.00 97.69 199 ALA A CA 1
ATOM 1541 C C . ALA A 1 199 ? 7.447 -17.836 -6.278 1.00 97.69 199 ALA A C 1
ATOM 1543 O O . ALA A 1 199 ? 8.336 -18.547 -6.738 1.00 97.69 199 ALA A O 1
ATOM 1544 N N . GLN A 1 200 ? 7.513 -16.501 -6.310 1.00 97.75 200 GLN A N 1
ATOM 1545 C CA . GLN A 1 200 ? 8.657 -15.741 -6.814 1.00 97.75 200 GLN A CA 1
ATOM 1546 C C . GLN A 1 200 ? 9.044 -14.663 -5.799 1.00 97.75 200 GLN A C 1
ATOM 1548 O O . GLN A 1 200 ? 8.282 -13.734 -5.534 1.00 97.75 200 GLN A O 1
ATOM 1553 N N . GLN A 1 201 ? 10.248 -14.794 -5.242 1.00 96.12 201 GLN A N 1
ATOM 1554 C CA . GLN A 1 201 ? 10.882 -13.804 -4.364 1.00 96.12 201 GLN A CA 1
ATOM 1555 C C . GLN A 1 201 ? 11.858 -12.919 -5.156 1.00 96.12 201 GLN A C 1
ATOM 1557 O O . GLN A 1 201 ? 12.100 -13.139 -6.339 1.00 96.12 201 GLN A O 1
ATOM 1562 N N . GLN A 1 202 ? 12.491 -11.952 -4.492 1.00 97.00 202 GLN A N 1
ATOM 1563 C CA . GLN A 1 202 ? 13.451 -11.027 -5.107 1.00 97.00 202 GLN A CA 1
ATOM 1564 C C . GLN A 1 202 ? 14.676 -11.738 -5.712 1.00 97.00 202 GLN A C 1
ATOM 1566 O O . GLN A 1 202 ? 15.337 -11.192 -6.594 1.00 97.00 202 GLN A O 1
ATOM 1571 N N . THR A 1 203 ? 15.030 -12.924 -5.203 1.00 96.62 203 THR A N 1
ATOM 1572 C CA . THR A 1 203 ? 16.191 -13.701 -5.647 1.00 96.62 203 THR A CA 1
ATOM 1573 C C . THR A 1 203 ? 15.837 -14.719 -6.729 1.00 96.62 203 THR A C 1
ATOM 1575 O O . THR A 1 203 ? 14.807 -15.384 -6.656 1.00 96.62 203 THR A O 1
ATOM 1578 N N . VAL A 1 204 ? 16.725 -14.876 -7.714 1.00 96.81 204 VAL A N 1
ATOM 1579 C CA . VAL A 1 204 ? 16.535 -15.773 -8.865 1.00 96.81 204 VAL A CA 1
ATOM 1580 C C . VAL A 1 204 ? 17.723 -16.706 -9.070 1.00 96.81 204 VAL A C 1
ATOM 1582 O O . VAL A 1 204 ? 18.858 -16.405 -8.677 1.00 96.81 204 VAL A O 1
ATOM 1585 N N . GLY A 1 205 ? 17.439 -17.835 -9.716 1.00 95.06 205 GLY A N 1
ATOM 1586 C CA . GLY A 1 205 ? 18.419 -18.826 -10.136 1.00 95.06 205 GLY A CA 1
ATOM 1587 C C . GLY A 1 205 ? 19.185 -19.523 -8.999 1.00 95.06 205 GLY A C 1
ATOM 1588 O O . GLY A 1 205 ? 18.984 -19.252 -7.806 1.00 95.06 205 GLY A O 1
ATOM 1589 N N . PRO A 1 206 ? 20.121 -20.420 -9.362 1.00 94.19 206 PRO A N 1
ATOM 1590 C CA . PRO A 1 206 ? 20.914 -21.195 -8.402 1.00 94.19 206 PRO A CA 1
ATOM 1591 C C . PRO A 1 206 ? 21.801 -20.335 -7.492 1.00 94.19 206 PRO A C 1
ATOM 1593 O O . PRO A 1 206 ? 22.127 -20.731 -6.378 1.00 94.19 206 PRO A O 1
ATOM 1596 N N . LEU A 1 207 ? 22.183 -19.143 -7.961 1.00 93.75 207 LEU A N 1
ATOM 1597 C CA . LEU A 1 207 ? 23.044 -18.209 -7.233 1.00 93.75 207 LEU A CA 1
ATOM 1598 C C . LEU A 1 207 ? 22.274 -17.259 -6.305 1.00 93.75 207 LEU A C 1
ATOM 1600 O O . LEU A 1 207 ? 22.904 -16.474 -5.596 1.00 93.75 207 LEU A O 1
ATOM 1604 N N . GLN A 1 208 ? 20.936 -17.314 -6.302 1.00 95.00 208 GLN A N 1
ATOM 1605 C CA . GLN A 1 208 ? 20.078 -16.460 -5.474 1.00 95.00 208 GLN A CA 1
ATOM 1606 C C . GLN A 1 208 ? 20.396 -14.963 -5.640 1.00 95.00 208 GLN A C 1
ATOM 1608 O O . GLN A 1 208 ? 20.513 -14.211 -4.669 1.00 95.00 208 GLN A O 1
ATOM 1613 N N . LEU A 1 209 ? 20.555 -14.522 -6.890 1.00 96.12 209 LEU A N 1
ATOM 1614 C CA . LEU A 1 209 ? 20.863 -13.126 -7.198 1.00 96.12 209 LEU A CA 1
ATOM 1615 C C . LEU A 1 209 ? 19.589 -12.277 -7.073 1.00 96.12 209 LEU A C 1
ATOM 1617 O O . LEU A 1 209 ? 18.567 -12.685 -7.618 1.00 96.12 209 LEU A O 1
ATOM 1621 N N . PRO A 1 210 ? 19.611 -11.120 -6.382 1.00 96.62 210 PRO A N 1
ATOM 1622 C CA . PRO A 1 210 ? 18.430 -10.280 -6.173 1.00 96.62 210 PRO A CA 1
ATOM 1623 C C . PRO A 1 210 ? 18.103 -9.473 -7.439 1.00 96.62 210 PRO A C 1
ATOM 1625 O O . PRO A 1 210 ? 18.441 -8.292 -7.517 1.00 96.62 210 PRO A O 1
ATOM 1628 N N . LEU A 1 211 ? 17.537 -10.148 -8.438 1.00 96.94 211 LEU A N 1
ATOM 1629 C CA . LEU A 1 211 ? 17.295 -9.624 -9.784 1.00 96.94 211 LEU A CA 1
ATOM 1630 C C . LEU A 1 211 ? 15.841 -9.784 -10.248 1.00 96.94 211 LEU A C 1
ATOM 1632 O O . LEU A 1 211 ? 15.558 -9.407 -11.371 1.00 96.94 211 LEU A O 1
ATOM 1636 N N . ALA A 1 212 ? 14.938 -10.376 -9.459 1.00 97.88 212 ALA A N 1
ATOM 1637 C CA . ALA A 1 212 ? 13.556 -10.552 -9.911 1.00 97.88 212 ALA A CA 1
ATOM 1638 C C . ALA A 1 212 ? 12.857 -9.196 -10.090 1.00 97.88 212 ALA A C 1
ATOM 1640 O O . ALA A 1 212 ? 12.880 -8.373 -9.173 1.00 97.88 212 ALA A O 1
ATOM 1641 N N . ASP A 1 213 ? 12.195 -9.016 -11.232 1.00 98.56 213 ASP A N 1
ATOM 1642 C CA . ASP A 1 213 ? 11.415 -7.812 -11.540 1.00 98.56 213 ASP A CA 1
ATOM 1643 C C . ASP A 1 213 ? 10.016 -7.839 -10.895 1.00 98.56 213 ASP A C 1
ATOM 1645 O O . ASP A 1 213 ? 9.450 -6.799 -10.562 1.00 98.56 213 ASP A O 1
ATOM 1649 N N . VAL A 1 214 ? 9.465 -9.037 -10.670 1.00 98.69 214 VAL A N 1
ATOM 1650 C CA . VAL A 1 214 ? 8.107 -9.263 -10.152 1.00 98.69 214 VAL A CA 1
ATOM 1651 C C . VAL A 1 214 ? 8.126 -10.168 -8.923 1.00 98.69 214 VAL A C 1
ATOM 1653 O O . VAL A 1 214 ? 8.906 -11.121 -8.848 1.00 98.69 214 VAL A O 1
ATOM 1656 N N . ALA A 1 215 ? 7.247 -9.891 -7.961 1.00 98.44 215 ALA A N 1
ATOM 1657 C CA . ALA A 1 215 ? 6.945 -10.805 -6.866 1.00 98.44 215 ALA A CA 1
ATOM 1658 C C . ALA A 1 215 ? 5.647 -11.562 -7.167 1.00 98.44 215 ALA A C 1
ATOM 1660 O O . ALA A 1 215 ? 4.669 -10.965 -7.616 1.00 98.44 215 ALA A O 1
ATOM 1661 N N . VAL A 1 216 ? 5.631 -12.870 -6.902 1.00 98.69 216 VAL A N 1
ATOM 1662 C CA . VAL A 1 216 ? 4.463 -13.733 -7.139 1.00 98.69 216 VAL A CA 1
ATOM 1663 C C . VAL A 1 216 ? 4.181 -14.559 -5.894 1.00 98.69 216 VAL A C 1
ATOM 1665 O O . VAL A 1 216 ? 5.086 -15.177 -5.325 1.00 98.69 216 VAL A O 1
ATOM 1668 N N . ILE A 1 217 ? 2.919 -14.578 -5.478 1.00 98.38 217 ILE A N 1
ATOM 1669 C CA . ILE A 1 217 ? 2.429 -15.351 -4.336 1.00 98.38 217 ILE A CA 1
ATOM 1670 C C . ILE A 1 217 ? 1.321 -16.300 -4.780 1.00 98.38 217 ILE A C 1
ATOM 1672 O O . ILE A 1 217 ? 0.504 -15.945 -5.625 1.00 98.38 217 ILE A O 1
ATOM 1676 N N . ALA A 1 218 ? 1.278 -17.493 -4.199 1.00 98.31 218 ALA A N 1
ATOM 1677 C CA . ALA A 1 218 ? 0.159 -18.415 -4.316 1.00 98.31 218 ALA A CA 1
ATOM 1678 C C . ALA A 1 218 ? -0.987 -17.985 -3.388 1.00 98.31 218 ALA A C 1
ATOM 1680 O O . ALA A 1 218 ? -0.764 -17.401 -2.326 1.00 98.31 218 ALA A O 1
ATOM 1681 N N . GLN A 1 219 ? -2.222 -18.292 -3.778 1.00 96.12 219 GLN A N 1
ATOM 1682 C CA . GLN A 1 219 ? -3.403 -18.063 -2.938 1.00 96.12 219 GLN A CA 1
ATOM 1683 C C . GLN A 1 219 ? -3.670 -19.227 -1.980 1.00 96.12 219 GLN A C 1
ATOM 1685 O O . GLN A 1 219 ? -4.192 -19.020 -0.885 1.00 96.12 219 GLN A O 1
ATOM 1690 N N . THR A 1 220 ? -3.323 -20.450 -2.387 1.00 95.62 220 THR A N 1
ATOM 1691 C CA . THR A 1 220 ? -3.579 -21.677 -1.625 1.00 95.62 220 THR A CA 1
ATOM 1692 C C . THR A 1 220 ? -2.361 -22.598 -1.666 1.00 95.62 220 THR A C 1
ATOM 1694 O O . THR A 1 220 ? -1.429 -22.397 -2.440 1.00 95.62 220 THR A O 1
ATOM 1697 N N . TYR A 1 221 ? -2.361 -23.622 -0.812 1.00 96.88 221 TYR A N 1
ATOM 1698 C CA . TYR A 1 221 ? -1.304 -24.640 -0.773 1.00 96.88 221 TYR A CA 1
ATOM 1699 C C . TYR A 1 221 ? -1.458 -25.728 -1.842 1.00 96.88 221 TYR A C 1
ATOM 1701 O O . TYR A 1 221 ? -0.599 -26.601 -1.950 1.00 96.88 221 TYR A O 1
ATOM 1709 N N . THR A 1 222 ? -2.576 -25.730 -2.567 1.00 96.75 222 THR A N 1
ATOM 1710 C CA . THR A 1 222 ? -2.984 -26.833 -3.447 1.00 96.75 222 THR A CA 1
ATOM 1711 C C . THR A 1 222 ? -3.184 -26.406 -4.893 1.00 96.75 222 THR A C 1
ATOM 1713 O O . THR A 1 222 ? -3.046 -27.242 -5.782 1.00 96.75 222 THR A O 1
ATOM 1716 N N . ASP A 1 223 ? -3.485 -25.131 -5.131 1.00 96.56 223 ASP A N 1
ATOM 1717 C CA . ASP A 1 223 ? -3.736 -24.580 -6.458 1.00 96.56 223 ASP A CA 1
ATOM 1718 C C . ASP A 1 223 ? -2.543 -23.768 -6.961 1.00 96.56 223 ASP A C 1
ATOM 1720 O O . ASP A 1 223 ? -1.671 -23.345 -6.202 1.00 96.56 223 ASP A O 1
ATOM 1724 N N . LEU A 1 224 ? -2.525 -23.529 -8.272 1.00 97.50 224 LEU A N 1
ATOM 1725 C CA . LEU A 1 224 ? -1.484 -22.748 -8.943 1.00 97.50 224 LEU A CA 1
ATOM 1726 C C . LEU A 1 224 ? -1.893 -21.288 -9.171 1.00 97.50 224 LEU A C 1
ATOM 1728 O O . LEU A 1 224 ? -1.154 -20.542 -9.810 1.00 97.50 224 LEU A O 1
ATOM 1732 N N . THR A 1 225 ? -3.056 -20.866 -8.672 1.00 98.25 225 THR A N 1
ATOM 1733 C CA . THR A 1 225 ? -3.502 -19.474 -8.775 1.00 98.25 225 THR A CA 1
ATOM 1734 C C . THR A 1 225 ? -2.865 -18.613 -7.690 1.00 98.25 225 THR A C 1
ATOM 1736 O O . THR A 1 225 ? -2.502 -19.071 -6.601 1.00 98.25 225 THR A O 1
ATOM 1739 N N . GLY A 1 226 ? -2.717 -17.331 -7.993 1.00 98.19 226 GLY A N 1
ATOM 1740 C CA . GLY A 1 226 ? -1.913 -16.426 -7.198 1.00 98.19 226 GLY A CA 1
ATOM 1741 C C . GLY A 1 226 ? -2.216 -14.955 -7.426 1.00 98.19 226 GLY A C 1
ATOM 1742 O O . GLY A 1 226 ? -3.197 -14.574 -8.065 1.00 98.19 226 GLY A O 1
ATOM 1743 N N . GLY A 1 227 ? -1.315 -14.125 -6.921 1.00 98.44 227 GLY A N 1
ATOM 1744 C CA . GLY A 1 227 ? -1.221 -12.705 -7.234 1.00 98.44 227 GLY A CA 1
ATOM 1745 C C . GLY A 1 227 ? 0.207 -12.348 -7.625 1.00 98.44 227 GLY A C 1
ATOM 1746 O O . GLY A 1 227 ? 1.158 -12.964 -7.141 1.00 98.44 227 GLY A O 1
ATOM 1747 N N . ALA A 1 228 ? 0.352 -11.360 -8.499 1.00 98.69 228 ALA A N 1
ATOM 1748 C CA . ALA A 1 228 ? 1.635 -10.783 -8.871 1.00 98.69 228 ALA A CA 1
ATOM 1749 C C . ALA A 1 228 ? 1.652 -9.295 -8.525 1.00 98.69 228 ALA A C 1
ATOM 1751 O O . ALA A 1 228 ? 0.629 -8.622 -8.671 1.00 98.69 228 ALA A O 1
ATOM 1752 N N . CYS A 1 229 ? 2.798 -8.780 -8.082 1.00 98.56 229 CYS A N 1
ATOM 1753 C CA . CYS A 1 229 ? 2.989 -7.352 -7.868 1.00 98.56 229 CYS A CA 1
ATOM 1754 C C . CYS A 1 229 ? 4.374 -6.868 -8.301 1.00 98.56 229 CYS A C 1
ATOM 1756 O O . CYS A 1 229 ? 5.364 -7.603 -8.260 1.00 98.56 229 CYS A O 1
ATOM 1758 N N . ALA A 1 230 ? 4.421 -5.610 -8.723 1.00 98.75 230 ALA A N 1
ATOM 1759 C CA . ALA A 1 230 ? 5.620 -4.937 -9.196 1.00 98.75 230 ALA A CA 1
ATOM 1760 C C . ALA A 1 230 ? 5.567 -3.444 -8.857 1.00 98.75 230 ALA A C 1
ATOM 1762 O O . ALA A 1 230 ? 4.496 -2.885 -8.613 1.00 98.75 230 ALA A O 1
ATOM 1763 N N . ILE A 1 231 ? 6.732 -2.798 -8.840 1.00 98.88 231 ILE A N 1
ATOM 1764 C CA . ILE A 1 231 ? 6.881 -1.382 -8.490 1.00 98.88 231 ILE A CA 1
ATOM 1765 C C . ILE A 1 231 ? 7.549 -0.636 -9.648 1.00 98.88 231 ILE A C 1
ATOM 1767 O O . ILE A 1 231 ? 8.419 -1.197 -10.318 1.00 98.88 231 ILE A O 1
ATOM 1771 N N . GLY A 1 232 ? 7.159 0.622 -9.859 1.00 98.69 232 GLY A N 1
ATOM 1772 C CA . GLY A 1 232 ? 7.838 1.565 -10.749 1.00 98.69 232 GLY A CA 1
ATOM 1773 C C . GLY A 1 232 ? 7.897 2.976 -10.160 1.00 98.69 232 GLY A C 1
ATOM 1774 O O . GLY A 1 232 ? 6.956 3.420 -9.495 1.00 98.69 232 GLY A O 1
ATOM 1775 N N . GLU A 1 233 ? 9.014 3.676 -10.377 1.00 98.38 233 GLU A N 1
ATOM 1776 C CA . GLU A 1 233 ? 9.269 5.028 -9.865 1.00 98.38 233 GLU A CA 1
ATOM 1777 C C . GLU A 1 233 ? 10.371 5.748 -10.660 1.00 98.38 233 GLU A C 1
ATOM 1779 O O . GLU A 1 233 ? 11.385 5.165 -11.030 1.00 98.38 233 GLU A O 1
ATOM 1784 N N . GLN A 1 234 ? 10.200 7.043 -10.954 1.00 97.50 234 GLN A N 1
ATOM 1785 C CA . GLN A 1 234 ? 11.149 7.781 -11.812 1.00 97.50 234 GLN A CA 1
ATOM 1786 C C . GLN A 1 234 ? 11.477 9.206 -11.317 1.00 97.50 234 GLN A C 1
ATOM 1788 O O . GLN A 1 234 ? 11.476 10.157 -12.113 1.00 97.50 234 GLN A O 1
ATOM 1793 N N . PRO A 1 235 ? 11.841 9.398 -10.035 1.00 96.25 235 PRO A N 1
ATOM 1794 C CA . PRO A 1 235 ? 11.987 10.717 -9.405 1.00 96.25 235 PRO A CA 1
ATOM 1795 C C . PRO A 1 235 ? 13.009 11.609 -10.114 1.00 96.25 235 PRO A C 1
ATOM 1797 O O . PRO A 1 235 ? 12.791 12.802 -10.314 1.00 96.25 235 PRO A O 1
ATOM 1800 N N . ILE A 1 236 ? 14.121 11.026 -10.572 1.00 94.62 236 ILE A N 1
ATOM 1801 C CA . ILE A 1 236 ? 15.180 11.770 -11.268 1.00 94.62 236 ILE A CA 1
ATOM 1802 C C . ILE A 1 236 ? 14.688 12.326 -12.609 1.00 94.62 236 ILE A C 1
ATOM 1804 O O . ILE A 1 236 ? 15.101 13.407 -13.014 1.00 94.62 236 ILE A O 1
ATOM 1808 N N . LYS A 1 237 ? 13.775 11.628 -13.297 1.00 94.25 237 LYS A N 1
ATOM 1809 C CA . LYS A 1 237 ? 13.177 12.125 -14.547 1.00 94.25 237 LYS A CA 1
ATOM 1810 C C . LYS A 1 237 ? 12.136 13.198 -14.239 1.00 94.25 237 LYS A C 1
ATOM 1812 O O . LYS A 1 237 ? 11.999 14.148 -15.009 1.00 94.25 237 LYS A O 1
ATOM 1817 N N . GLY A 1 238 ? 11.485 13.101 -13.078 1.00 94.06 238 GLY A N 1
ATOM 1818 C CA . GLY A 1 238 ? 10.604 14.135 -12.532 1.00 94.06 238 GLY A CA 1
ATOM 1819 C C . GLY A 1 238 ? 11.321 15.463 -12.321 1.00 94.06 238 GLY A C 1
ATOM 1820 O O . GLY A 1 238 ? 10.712 16.515 -12.501 1.00 94.06 238 GLY A O 1
ATOM 1821 N N . LEU A 1 239 ? 12.640 15.431 -12.080 1.00 93.19 239 LEU A N 1
ATOM 1822 C CA . LEU A 1 239 ? 13.443 16.649 -12.005 1.00 93.19 239 LEU A CA 1
ATOM 1823 C C . LEU A 1 239 ? 13.524 17.434 -13.322 1.00 93.19 239 LEU A C 1
ATOM 1825 O O . LEU A 1 239 ? 13.951 18.585 -13.297 1.00 93.19 239 LEU A O 1
ATOM 1829 N N . LEU A 1 240 ? 13.157 16.839 -14.455 1.00 93.19 240 LEU A N 1
ATOM 1830 C CA . LEU A 1 240 ? 13.149 17.494 -15.764 1.00 93.19 240 LEU A CA 1
ATOM 1831 C C . LEU A 1 240 ? 11.730 17.635 -16.305 1.00 93.19 240 LEU A C 1
ATOM 1833 O O . LEU A 1 240 ? 11.371 18.682 -16.838 1.00 93.19 240 LEU A O 1
ATOM 1837 N N . ASN A 1 241 ? 10.935 16.573 -16.189 1.00 95.06 241 ASN A N 1
ATOM 1838 C CA . ASN A 1 241 ? 9.595 16.517 -16.741 1.00 95.06 241 ASN A CA 1
ATOM 1839 C C . ASN A 1 241 ? 8.673 15.675 -15.834 1.00 95.06 241 ASN A C 1
ATOM 1841 O O . ASN A 1 241 ? 8.697 14.441 -15.916 1.00 95.06 241 ASN A O 1
ATOM 1845 N N . PRO A 1 242 ? 7.821 16.312 -15.010 1.00 96.50 242 PRO A N 1
ATOM 1846 C CA . PRO A 1 242 ? 6.914 15.598 -14.109 1.00 96.50 242 PRO A CA 1
ATOM 1847 C C . PRO A 1 242 ? 5.887 14.735 -14.859 1.00 96.50 242 PRO A C 1
ATOM 1849 O O . PRO A 1 242 ? 5.563 13.633 -14.421 1.00 96.50 242 PRO A O 1
ATOM 1852 N N . LYS A 1 243 ? 5.442 15.167 -16.048 1.00 97.50 243 LYS A N 1
ATOM 1853 C CA . LYS A 1 243 ? 4.519 14.395 -16.899 1.00 97.50 243 LYS A CA 1
ATOM 1854 C C . LYS A 1 243 ? 5.158 13.116 -17.432 1.00 97.50 243 LYS A C 1
ATOM 1856 O O . LYS A 1 243 ? 4.488 12.104 -17.618 1.00 97.50 243 LYS A O 1
ATOM 1861 N N . ALA A 1 244 ? 6.447 13.167 -17.770 1.00 96.44 244 ALA A N 1
ATOM 1862 C CA . ALA A 1 244 ? 7.194 11.985 -18.190 1.00 96.44 244 ALA A CA 1
ATOM 1863 C C . ALA A 1 244 ? 7.421 11.037 -17.009 1.00 96.44 244 ALA A C 1
ATOM 1865 O O . ALA A 1 244 ? 7.227 9.840 -17.170 1.00 96.44 244 ALA A O 1
ATOM 1866 N N . MET A 1 245 ? 7.750 11.568 -15.828 1.00 97.62 245 MET A N 1
ATOM 1867 C CA . MET A 1 245 ? 7.888 10.774 -14.605 1.00 97.62 245 MET A CA 1
ATOM 1868 C C . MET A 1 245 ? 6.620 9.982 -14.287 1.00 97.62 245 MET A C 1
ATOM 1870 O O . MET A 1 245 ? 6.710 8.768 -14.139 1.00 97.62 245 MET A O 1
ATOM 1874 N N . GLY A 1 246 ? 5.447 10.630 -14.289 1.00 97.88 246 GLY A N 1
ATOM 1875 C CA . GLY A 1 246 ? 4.178 9.949 -14.010 1.00 97.88 246 GLY A CA 1
ATOM 1876 C C . GLY A 1 246 ? 3.902 8.780 -14.965 1.00 97.88 246 GLY A C 1
ATOM 1877 O O . GLY A 1 246 ? 3.565 7.682 -14.531 1.00 97.88 246 GLY A O 1
ATOM 1878 N N . ARG A 1 247 ? 4.134 8.980 -16.271 1.00 98.00 247 ARG A N 1
ATOM 1879 C CA . ARG A 1 247 ? 3.969 7.929 -17.292 1.00 98.00 247 ARG A CA 1
ATOM 1880 C C . ARG A 1 247 ? 4.994 6.807 -17.159 1.00 98.00 247 ARG A C 1
ATOM 1882 O O . ARG A 1 247 ? 4.637 5.640 -17.275 1.00 98.00 247 ARG A O 1
ATOM 1889 N N . LEU A 1 248 ? 6.260 7.148 -16.925 1.00 97.81 248 LEU A N 1
ATOM 1890 C CA . LEU A 1 248 ? 7.327 6.158 -16.806 1.00 97.81 248 LEU A CA 1
ATOM 1891 C C . LEU A 1 248 ? 7.225 5.346 -15.509 1.00 97.81 248 LEU A C 1
ATOM 1893 O O . LEU A 1 248 ? 7.602 4.184 -15.533 1.00 97.81 248 LEU A O 1
ATOM 1897 N N . ALA A 1 249 ? 6.686 5.900 -14.417 1.00 98.50 249 ALA A N 1
ATOM 1898 C CA . ALA A 1 249 ? 6.422 5.137 -13.195 1.00 98.50 249 ALA A CA 1
ATOM 1899 C C . ALA A 1 249 ? 5.402 4.010 -13.446 1.00 98.50 249 ALA A C 1
ATOM 1901 O O . ALA A 1 249 ? 5.627 2.870 -13.046 1.00 98.50 249 ALA A O 1
ATOM 1902 N N . VAL A 1 250 ? 4.322 4.296 -14.187 1.00 98.38 250 VAL A N 1
ATOM 1903 C CA . VAL A 1 250 ? 3.373 3.260 -14.640 1.00 98.38 250 VAL A CA 1
ATOM 1904 C C . VAL A 1 250 ? 4.042 2.289 -15.608 1.00 98.38 250 VAL A C 1
ATOM 1906 O O . VAL A 1 250 ? 3.910 1.078 -15.450 1.00 98.38 250 VAL A O 1
ATOM 1909 N N . GLY A 1 251 ? 4.774 2.813 -16.595 1.00 97.94 251 GLY A N 1
ATOM 1910 C CA . GLY A 1 251 ? 5.471 2.001 -17.589 1.00 97.94 251 GLY A CA 1
ATOM 1911 C C . GLY A 1 251 ? 6.422 0.991 -16.950 1.00 97.94 251 GLY A C 1
ATOM 1912 O O . GLY A 1 251 ? 6.326 -0.191 -17.252 1.00 97.94 251 GLY A O 1
ATOM 1913 N N . GLU A 1 252 ? 7.269 1.436 -16.022 1.00 98.75 252 GLU A N 1
ATOM 1914 C CA . GLU A 1 252 ? 8.207 0.582 -15.291 1.00 98.75 252 GLU A CA 1
ATOM 1915 C C . GLU A 1 252 ? 7.486 -0.481 -14.458 1.00 98.75 252 GLU A C 1
ATOM 1917 O O . GLU A 1 252 ? 7.848 -1.655 -14.530 1.00 98.75 252 GLU A O 1
ATOM 1922 N N . ALA A 1 253 ? 6.428 -0.104 -13.728 1.00 98.75 253 ALA A N 1
ATOM 1923 C CA . ALA A 1 253 ? 5.641 -1.058 -12.951 1.00 98.75 253 ALA A CA 1
ATOM 1924 C C . ALA A 1 253 ? 5.053 -2.163 -13.846 1.00 98.75 253 ALA A C 1
ATOM 1926 O O . ALA A 1 253 ? 5.125 -3.340 -13.497 1.00 98.75 253 ALA A O 1
ATOM 1927 N N . LEU A 1 254 ? 4.528 -1.810 -15.024 1.00 98.50 254 LEU A N 1
ATOM 1928 C CA . LEU A 1 254 ? 3.970 -2.775 -15.976 1.00 98.50 254 LEU A CA 1
ATOM 1929 C C . LEU A 1 254 ? 5.045 -3.627 -16.661 1.00 98.50 254 LEU A C 1
ATOM 1931 O O . LEU A 1 254 ? 4.849 -4.830 -16.821 1.00 98.50 254 LEU A O 1
ATOM 1935 N N . THR A 1 255 ? 6.186 -3.044 -17.040 1.00 98.25 255 THR A N 1
ATOM 1936 C CA . THR A 1 255 ? 7.296 -3.804 -17.638 1.00 98.25 255 THR A CA 1
ATOM 1937 C C . THR A 1 255 ? 7.971 -4.736 -16.641 1.00 98.25 255 THR A C 1
ATOM 1939 O O . THR A 1 255 ? 8.511 -5.757 -17.048 1.00 98.25 255 THR A O 1
ATOM 1942 N N . ASN A 1 256 ? 7.905 -4.424 -15.347 1.00 98.81 256 ASN A N 1
ATOM 1943 C CA . ASN A 1 256 ? 8.301 -5.348 -14.293 1.00 98.81 256 ASN A CA 1
ATOM 1944 C C . ASN A 1 256 ? 7.248 -6.456 -14.110 1.00 98.81 256 ASN A C 1
ATOM 1946 O O . ASN A 1 256 ? 7.593 -7.631 -14.031 1.00 98.81 256 ASN A O 1
ATOM 1950 N N . LEU A 1 257 ? 5.956 -6.105 -14.112 1.00 98.69 257 LEU A N 1
ATOM 1951 C CA . LEU A 1 257 ? 4.845 -7.040 -13.890 1.00 98.69 257 LEU A CA 1
ATOM 1952 C C . LEU A 1 257 ? 4.685 -8.096 -14.997 1.00 98.69 257 LEU A C 1
ATOM 1954 O O . LEU A 1 257 ? 4.261 -9.215 -14.712 1.00 98.69 257 LEU A O 1
ATOM 1958 N N . VAL A 1 258 ? 5.020 -7.755 -16.248 1.00 97.38 258 VAL A N 1
ATOM 1959 C CA . VAL A 1 258 ? 4.774 -8.587 -17.448 1.00 97.38 258 VAL A CA 1
ATOM 1960 C C . VAL A 1 258 ? 5.433 -9.971 -17.403 1.00 97.38 258 VAL A C 1
ATOM 1962 O O . VAL A 1 258 ? 5.052 -10.866 -18.155 1.00 97.38 258 VAL A O 1
ATOM 1965 N N . TRP A 1 259 ? 6.415 -10.165 -16.522 1.00 98.19 259 TRP A N 1
ATOM 1966 C CA . TRP A 1 259 ? 7.111 -11.438 -16.353 1.00 98.19 259 TRP A CA 1
ATOM 1967 C C . TRP A 1 259 ? 6.322 -12.472 -15.542 1.00 98.19 259 TRP A C 1
ATOM 1969 O O . TRP A 1 259 ? 6.710 -13.639 -15.504 1.00 98.19 259 TRP A O 1
ATOM 1979 N N . ALA A 1 260 ? 5.200 -12.084 -14.935 1.00 98.56 260 ALA A N 1
ATOM 1980 C CA . ALA A 1 260 ? 4.212 -13.009 -14.397 1.00 98.56 260 ALA A CA 1
ATOM 1981 C C . ALA A 1 260 ? 3.066 -13.236 -15.396 1.00 98.56 260 ALA A C 1
ATOM 1983 O O . ALA A 1 260 ? 2.704 -12.359 -16.184 1.00 98.56 260 ALA A O 1
ATOM 1984 N N . LYS A 1 261 ? 2.427 -14.409 -15.329 1.00 97.88 261 LYS A N 1
ATOM 1985 C CA . LYS A 1 261 ? 1.181 -14.677 -16.055 1.00 97.88 261 LYS A CA 1
ATOM 1986 C C . LYS A 1 261 ? 0.055 -13.856 -15.425 1.00 97.88 261 LYS A C 1
ATOM 1988 O O . LYS A 1 261 ? -0.542 -14.283 -14.448 1.00 97.88 261 LYS A O 1
ATOM 1993 N N . VAL A 1 262 ? -0.246 -12.689 -15.980 1.00 96.94 262 VAL A N 1
ATOM 1994 C CA . VAL A 1 262 ? -1.360 -11.848 -15.512 1.00 96.94 262 VAL A CA 1
ATOM 1995 C C . VAL A 1 262 ? -2.697 -12.333 -16.081 1.00 96.94 262 VAL A C 1
ATOM 1997 O O . VAL A 1 262 ? -2.735 -12.905 -17.174 1.00 96.94 262 VAL A O 1
ATOM 2000 N N . SER A 1 263 ? -3.800 -12.118 -15.361 1.00 97.25 263 SER A N 1
ATOM 2001 C CA . SER A 1 263 ? -5.146 -12.476 -15.837 1.00 97.25 263 SER A CA 1
ATOM 2002 C C . SER A 1 263 ? -5.581 -11.643 -17.048 1.00 97.25 263 SER A C 1
ATOM 2004 O O . SER A 1 263 ? -6.058 -12.191 -18.042 1.00 97.25 263 SER A O 1
ATOM 2006 N N . SER A 1 264 ? -5.369 -10.330 -16.987 1.00 97.50 264 SER A N 1
ATOM 2007 C CA . SER A 1 264 ? -5.607 -9.361 -18.059 1.00 97.50 264 SER A CA 1
ATOM 2008 C C . SER A 1 264 ? -4.953 -8.030 -17.686 1.00 97.50 264 SER A C 1
ATOM 2010 O O . SER A 1 264 ? -4.772 -7.747 -16.503 1.00 97.50 264 SER A O 1
ATOM 2012 N N . LEU A 1 265 ? -4.648 -7.174 -18.669 1.00 97.38 265 LEU A N 1
ATOM 2013 C CA . LEU A 1 265 ? -4.221 -5.797 -18.386 1.00 97.38 265 LEU A CA 1
ATOM 2014 C C . LEU A 1 265 ? -5.313 -5.021 -17.631 1.00 97.38 265 LEU A C 1
ATOM 2016 O O . LEU A 1 265 ? -5.003 -4.320 -16.681 1.00 97.38 265 LEU A O 1
ATOM 2020 N N . ALA A 1 266 ? -6.587 -5.198 -17.996 1.00 96.25 266 ALA A N 1
ATOM 2021 C CA . ALA A 1 266 ? -7.712 -4.487 -17.373 1.00 96.25 266 ALA A CA 1
ATOM 2022 C C . ALA A 1 266 ? -7.933 -4.851 -15.888 1.00 96.25 266 ALA A C 1
ATOM 2024 O O . ALA A 1 266 ? -8.540 -4.087 -15.130 1.00 96.25 266 ALA A O 1
ATOM 2025 N N . ASP A 1 267 ? -7.421 -6.011 -15.469 1.00 97.50 267 ASP A N 1
ATOM 2026 C CA . ASP A 1 267 ? -7.495 -6.477 -14.083 1.00 97.50 267 ASP A CA 1
ATOM 2027 C C . ASP A 1 267 ? -6.389 -5.869 -13.213 1.00 97.50 267 ASP A C 1
ATOM 2029 O O . ASP A 1 267 ? -6.440 -5.983 -11.988 1.00 97.50 267 ASP A O 1
ATOM 2033 N N . VAL A 1 268 ? -5.389 -5.219 -13.821 1.00 98.44 268 VAL A N 1
ATOM 2034 C CA . VAL A 1 268 ? -4.318 -4.555 -13.081 1.00 98.44 268 VAL A CA 1
ATOM 2035 C C . VAL A 1 268 ? -4.895 -3.369 -12.314 1.00 98.44 268 VAL A C 1
ATOM 2037 O O . VAL A 1 268 ? -5.543 -2.472 -12.871 1.00 98.44 268 VAL A O 1
ATOM 2040 N N . LYS A 1 269 ? -4.615 -3.359 -11.015 1.00 98.31 269 LYS A N 1
ATOM 2041 C CA . LYS A 1 269 ? -4.855 -2.238 -10.109 1.00 98.31 269 LYS A CA 1
ATOM 2042 C C . LYS A 1 269 ? -3.537 -1.756 -9.535 1.00 98.31 269 LYS A C 1
ATOM 2044 O O . LYS A 1 269 ? -2.511 -2.430 -9.650 1.00 98.31 269 LYS A O 1
ATOM 2049 N N . ALA A 1 270 ? -3.548 -0.558 -8.972 1.00 98.25 270 ALA A N 1
ATOM 2050 C CA . ALA A 1 270 ? -2.344 0.040 -8.439 1.00 98.25 270 ALA A CA 1
ATOM 2051 C C . ALA A 1 270 ? -2.598 0.861 -7.180 1.00 98.25 270 ALA A C 1
ATOM 2053 O O . ALA A 1 270 ? -3.615 1.539 -7.043 1.00 98.25 270 ALA A O 1
ATOM 2054 N N . SER A 1 271 ? -1.584 0.883 -6.318 1.00 98.50 271 SER A N 1
ATOM 2055 C CA . SER A 1 271 ? -1.445 1.908 -5.295 1.00 98.50 271 SER A CA 1
ATOM 2056 C C . SER A 1 271 ? -0.570 3.053 -5.808 1.00 98.50 271 SER A C 1
ATOM 2058 O O . SER A 1 271 ? 0.562 2.815 -6.238 1.00 98.50 271 SER A O 1
ATOM 2060 N N . GLY A 1 272 ? -1.082 4.286 -5.757 1.00 98.19 272 GLY A N 1
ATOM 2061 C CA . GLY A 1 272 ? -0.339 5.498 -6.116 1.00 98.19 272 GLY A CA 1
ATOM 2062 C C . GLY A 1 272 ? 0.137 6.262 -4.884 1.00 98.19 272 GLY A C 1
ATOM 2063 O O . GLY A 1 272 ? -0.684 6.736 -4.100 1.00 98.19 272 GLY A O 1
ATOM 2064 N N . ASN A 1 273 ? 1.454 6.396 -4.712 1.00 98.56 273 ASN A N 1
ATOM 2065 C CA . ASN A 1 273 ? 2.044 7.074 -3.555 1.00 98.56 273 ASN A CA 1
ATOM 2066 C C . ASN A 1 273 ? 2.819 8.325 -3.985 1.00 98.56 273 ASN A C 1
ATOM 2068 O O . ASN A 1 273 ? 3.783 8.229 -4.749 1.00 98.56 273 ASN A O 1
ATOM 2072 N N . TRP A 1 274 ? 2.387 9.488 -3.495 1.00 98.38 274 TRP A N 1
ATOM 2073 C CA . TRP A 1 274 ? 2.861 10.806 -3.921 1.00 98.38 274 TRP A CA 1
ATOM 2074 C C . TRP A 1 274 ? 3.773 11.437 -2.873 1.00 98.38 274 TRP A C 1
ATOM 2076 O O . TRP A 1 274 ? 3.353 11.677 -1.745 1.00 98.38 274 TRP A O 1
ATOM 2086 N N . MET A 1 275 ? 5.003 11.776 -3.248 1.00 98.38 275 MET A N 1
ATOM 2087 C CA . MET A 1 275 ? 5.968 12.437 -2.368 1.00 98.38 275 MET A CA 1
ATOM 2088 C C . MET A 1 275 ? 6.400 13.754 -3.000 1.00 98.38 275 MET A C 1
ATOM 2090 O O . MET A 1 275 ? 7.137 13.756 -3.981 1.00 98.38 275 MET A O 1
ATOM 2094 N N . TYR A 1 276 ? 5.951 14.873 -2.438 1.00 97.88 276 TYR A N 1
ATOM 2095 C CA . TYR A 1 276 ? 6.240 16.210 -2.959 1.00 97.88 276 TYR A CA 1
ATOM 2096 C C . TYR A 1 276 ? 6.497 17.198 -1.826 1.00 97.88 276 TYR A C 1
ATOM 2098 O O . TYR A 1 276 ? 6.007 17.039 -0.714 1.00 97.88 276 TYR A O 1
ATOM 2106 N N . ALA A 1 277 ? 7.232 18.270 -2.106 1.00 96.94 277 ALA A N 1
ATOM 2107 C CA . ALA A 1 277 ? 7.236 19.460 -1.259 1.00 96.94 277 ALA A CA 1
ATOM 2108 C C . ALA A 1 277 ? 6.204 20.464 -1.799 1.00 96.94 277 ALA A C 1
ATOM 2110 O O . ALA A 1 277 ? 6.553 21.567 -2.206 1.00 96.94 277 ALA A O 1
ATOM 2111 N N . ALA A 1 278 ? 4.932 20.058 -1.860 1.00 95.75 278 ALA A N 1
ATOM 2112 C CA . ALA A 1 278 ? 3.915 20.643 -2.746 1.00 95.75 278 ALA A CA 1
ATOM 2113 C C . ALA A 1 278 ? 3.632 22.140 -2.524 1.00 95.75 278 ALA A C 1
ATOM 2115 O O . ALA A 1 278 ? 3.138 22.815 -3.423 1.00 95.75 278 ALA A O 1
ATOM 2116 N N . LYS A 1 279 ? 3.935 22.665 -1.331 1.00 93.75 279 LYS A N 1
ATOM 2117 C CA . LYS A 1 279 ? 3.763 24.087 -0.989 1.00 93.75 279 LYS A CA 1
ATOM 2118 C C . LYS A 1 279 ? 4.954 24.967 -1.386 1.00 93.75 279 LYS A C 1
ATOM 2120 O O . LYS A 1 279 ? 4.876 26.176 -1.206 1.00 93.75 279 LYS A O 1
ATOM 2125 N N . LEU A 1 280 ? 6.051 24.380 -1.863 1.00 94.50 280 LEU A N 1
ATOM 2126 C CA . LEU A 1 280 ? 7.220 25.111 -2.346 1.00 94.50 280 LEU A CA 1
ATOM 2127 C C . LEU A 1 280 ? 7.100 25.393 -3.846 1.00 94.50 280 LEU A C 1
ATOM 2129 O O . LEU A 1 280 ? 6.439 24.655 -4.581 1.00 94.50 280 LEU A O 1
ATOM 2133 N N . ASP A 1 281 ? 7.771 26.453 -4.294 1.00 92.88 281 ASP A N 1
ATOM 2134 C CA . ASP A 1 281 ? 7.679 26.948 -5.668 1.00 92.88 281 ASP A CA 1
ATOM 2135 C C . ASP A 1 281 ? 7.943 25.855 -6.713 1.00 92.88 281 ASP A C 1
ATOM 2137 O O . ASP A 1 281 ? 8.927 25.109 -6.643 1.00 92.88 281 ASP A O 1
ATOM 2141 N N . GLY A 1 282 ? 7.039 25.774 -7.693 1.00 94.50 282 GLY A N 1
ATOM 2142 C CA . GLY A 1 282 ? 7.052 24.805 -8.791 1.00 94.50 282 GLY A CA 1
ATOM 2143 C C . GLY A 1 282 ? 6.513 23.417 -8.438 1.00 94.50 282 GLY A C 1
ATOM 2144 O O . GLY A 1 282 ? 5.842 22.809 -9.266 1.00 94.50 282 GLY A O 1
ATOM 2145 N N . GLU A 1 283 ? 6.723 22.928 -7.213 1.00 96.25 283 GLU A N 1
ATOM 2146 C CA . GLU A 1 283 ? 6.457 21.525 -6.853 1.00 96.25 283 GLU A CA 1
ATOM 2147 C C . GLU A 1 283 ? 4.965 21.161 -6.913 1.00 96.25 283 GLU A C 1
ATOM 2149 O O . GLU A 1 283 ? 4.611 20.101 -7.424 1.00 96.25 283 GLU A O 1
ATOM 2154 N N . GLY A 1 284 ? 4.074 22.036 -6.435 1.00 96.94 284 GLY A N 1
ATOM 2155 C CA . GLY A 1 284 ? 2.626 21.798 -6.500 1.00 96.94 284 GLY A CA 1
ATOM 2156 C C . GLY A 1 284 ? 2.082 21.766 -7.934 1.00 96.94 284 GLY A C 1
ATOM 2157 O O . GLY A 1 284 ? 1.241 20.928 -8.263 1.00 96.94 284 GLY A O 1
ATOM 2158 N N . ALA A 1 285 ? 2.603 22.629 -8.813 1.00 97.25 285 ALA A N 1
ATOM 2159 C CA . ALA A 1 285 ? 2.242 22.628 -10.231 1.00 97.25 285 ALA A CA 1
ATOM 2160 C C . ALA A 1 285 ? 2.785 21.383 -10.953 1.00 97.25 285 ALA A C 1
ATOM 2162 O O . ALA A 1 285 ? 2.084 20.796 -11.776 1.00 97.25 285 ALA A O 1
ATOM 2163 N N . ASP A 1 286 ? 3.999 20.951 -10.606 1.00 97.25 286 ASP A N 1
ATOM 2164 C CA . ASP A 1 286 ? 4.604 19.732 -11.139 1.00 97.25 286 ASP A CA 1
ATOM 2165 C C . ASP A 1 286 ? 3.833 18.478 -10.706 1.00 97.25 286 ASP A C 1
ATOM 2167 O O . ASP A 1 286 ? 3.599 17.591 -11.527 1.00 97.25 286 ASP A O 1
ATOM 2171 N N . MET A 1 287 ? 3.386 18.412 -9.448 1.00 97.69 287 MET A N 1
ATOM 2172 C CA . MET A 1 287 ? 2.526 17.331 -8.954 1.00 97.69 287 MET A CA 1
ATOM 2173 C C . MET A 1 287 ? 1.204 17.268 -9.726 1.00 97.69 287 MET A C 1
ATOM 2175 O O . MET A 1 287 ? 0.790 16.192 -10.151 1.00 97.69 287 MET A O 1
ATOM 2179 N N . TYR A 1 288 ? 0.564 18.419 -9.957 1.00 97.75 288 TYR A N 1
ATOM 2180 C CA . TYR A 1 288 ? -0.665 18.497 -10.748 1.00 97.75 288 TYR A CA 1
ATOM 2181 C C . TYR A 1 288 ? -0.447 18.008 -12.187 1.00 97.75 288 TYR A C 1
ATOM 2183 O O . TYR A 1 288 ? -1.194 17.164 -12.681 1.00 97.75 288 TYR A O 1
ATOM 2191 N N . ASP A 1 289 ? 0.606 18.489 -12.852 1.00 97.75 289 ASP A N 1
ATOM 2192 C CA . ASP A 1 289 ? 0.930 18.098 -14.224 1.00 97.75 289 ASP A CA 1
ATOM 2193 C C . ASP A 1 289 ? 1.253 16.592 -14.328 1.00 97.75 289 ASP A C 1
ATOM 2195 O O . ASP A 1 289 ? 0.831 15.944 -15.291 1.00 97.75 289 ASP A O 1
ATOM 2199 N N . ALA A 1 290 ? 1.950 16.018 -13.338 1.00 98.12 290 ALA A N 1
ATOM 2200 C CA . ALA A 1 290 ? 2.161 14.572 -13.232 1.00 98.12 290 ALA A CA 1
ATOM 2201 C C . ALA A 1 290 ? 0.839 13.808 -13.052 1.00 98.12 290 ALA A C 1
ATOM 2203 O O . ALA A 1 290 ? 0.637 12.803 -13.728 1.00 98.12 290 ALA A O 1
ATOM 2204 N N . GLY A 1 291 ? -0.065 14.297 -12.195 1.00 97.81 291 GLY A N 1
ATOM 2205 C CA . GLY A 1 291 ? -1.390 13.716 -11.959 1.00 97.81 291 GLY A CA 1
ATOM 2206 C C . GLY A 1 291 ? -2.264 13.664 -13.210 1.00 97.81 291 GLY A C 1
ATOM 2207 O O . GLY A 1 291 ? -2.850 12.624 -13.500 1.00 97.81 291 GLY A O 1
ATOM 2208 N N . VAL A 1 292 ? -2.292 14.742 -13.998 1.00 98.31 292 VAL A N 1
ATOM 2209 C CA . VAL A 1 292 ? -3.017 14.770 -15.282 1.00 98.31 292 VAL A CA 1
ATOM 2210 C C . VAL A 1 292 ? -2.431 13.749 -16.259 1.00 98.31 292 VAL A C 1
ATOM 2212 O O . VAL A 1 292 ? -3.159 12.923 -16.800 1.00 98.31 292 VAL A O 1
ATOM 2215 N N . ALA A 1 293 ? -1.107 13.745 -16.442 1.00 98.31 293 ALA A N 1
ATOM 2216 C CA . ALA A 1 293 ? -0.453 12.818 -17.368 1.00 98.31 293 ALA A CA 1
ATOM 2217 C C . ALA A 1 293 ? -0.589 11.345 -16.942 1.00 98.31 293 ALA A C 1
ATOM 2219 O O . ALA A 1 293 ? -0.641 10.456 -17.792 1.00 98.31 293 ALA A O 1
ATOM 2220 N N . LEU A 1 294 ? -0.621 11.090 -15.633 1.00 97.88 294 LEU A N 1
ATOM 2221 C CA . LEU A 1 294 ? -0.900 9.777 -15.067 1.00 97.88 294 LEU A CA 1
ATOM 2222 C C . LEU A 1 294 ? -2.328 9.337 -15.395 1.00 97.88 294 LEU A C 1
ATOM 2224 O O . LEU A 1 294 ? -2.510 8.223 -15.878 1.00 97.88 294 LEU A O 1
ATOM 2228 N N . ALA A 1 295 ? -3.315 10.204 -15.155 1.00 97.94 295 ALA A N 1
ATOM 2229 C CA . ALA A 1 295 ? -4.716 9.909 -15.429 1.00 97.94 295 ALA A CA 1
ATOM 2230 C C . ALA A 1 295 ? -4.932 9.567 -16.909 1.00 97.94 295 ALA A C 1
ATOM 2232 O O . ALA A 1 295 ? -5.484 8.509 -17.202 1.00 97.94 295 ALA A O 1
ATOM 2233 N N . ASP A 1 296 ? -4.417 10.391 -17.827 1.00 98.25 296 ASP A N 1
ATOM 2234 C CA . ASP A 1 296 ? -4.504 10.144 -19.273 1.00 98.25 296 ASP A CA 1
ATOM 2235 C C . ASP A 1 296 ? -3.919 8.768 -19.646 1.00 98.25 296 ASP A C 1
ATOM 2237 O O . ASP A 1 296 ? -4.554 7.980 -20.345 1.00 98.25 296 ASP A O 1
ATOM 2241 N N . CYS A 1 297 ? -2.731 8.449 -19.118 1.00 97.38 297 CYS A N 1
ATOM 2242 C CA . CYS A 1 297 ? -2.040 7.179 -19.353 1.00 97.38 297 CYS A CA 1
ATOM 2243 C C . CYS A 1 297 ? -2.835 5.970 -18.836 1.00 97.38 297 CYS A C 1
ATOM 2245 O O . CYS A 1 297 ? -2.993 4.974 -19.538 1.00 97.38 297 CYS A O 1
ATOM 2247 N N . MET A 1 298 ? -3.347 6.042 -17.605 1.00 97.38 298 MET A N 1
ATOM 2248 C CA . MET A 1 298 ? -4.073 4.927 -16.992 1.00 97.38 298 MET A CA 1
ATOM 2249 C C . MET A 1 298 ? -5.443 4.706 -17.639 1.00 97.38 298 MET A C 1
ATOM 2251 O O . MET A 1 298 ? -5.839 3.556 -17.822 1.00 97.38 298 MET A O 1
ATOM 2255 N N . ILE A 1 299 ? -6.122 5.783 -18.052 1.00 98.00 299 ILE A N 1
ATOM 2256 C CA . ILE A 1 299 ? -7.366 5.709 -18.828 1.00 98.00 299 ILE A CA 1
ATOM 2257 C C . ILE A 1 299 ? -7.113 5.019 -20.172 1.00 98.00 299 ILE A C 1
ATOM 2259 O O . ILE A 1 299 ? -7.862 4.114 -20.532 1.00 98.00 299 ILE A O 1
ATOM 2263 N N . GLU A 1 300 ? -6.051 5.398 -20.890 1.00 97.69 300 GLU A N 1
ATOM 2264 C CA . GLU A 1 300 ? -5.687 4.774 -22.169 1.00 97.69 300 GLU A CA 1
ATOM 2265 C C . GLU A 1 300 ? -5.378 3.275 -22.014 1.00 97.69 300 GLU A C 1
ATOM 2267 O O . GLU A 1 300 ? -5.803 2.462 -22.835 1.00 97.69 300 GLU A O 1
ATOM 2272 N N . LEU A 1 301 ? -4.685 2.895 -20.937 1.00 97.19 301 LEU A N 1
ATOM 2273 C CA . LEU A 1 301 ? -4.330 1.503 -20.642 1.00 97.19 301 LEU A CA 1
ATOM 2274 C C . LEU A 1 301 ? -5.480 0.682 -20.032 1.00 97.19 301 LEU A C 1
ATOM 2276 O O . LEU A 1 301 ? -5.361 -0.539 -19.929 1.00 97.19 301 LEU A O 1
ATOM 2280 N N . GLY A 1 302 ? -6.580 1.320 -19.619 1.00 97.75 302 GLY A N 1
ATOM 2281 C CA . GLY A 1 302 ? -7.708 0.655 -18.964 1.00 97.75 302 GLY A CA 1
ATOM 2282 C C . GLY A 1 302 ? -7.400 0.135 -17.554 1.00 97.75 302 GLY A C 1
ATOM 2283 O O . GLY A 1 302 ? -8.023 -0.829 -17.112 1.00 97.75 302 GLY A O 1
ATOM 2284 N N . ILE A 1 303 ? -6.448 0.756 -16.852 1.00 97.06 303 ILE A N 1
ATOM 2285 C CA . ILE A 1 303 ? -6.048 0.404 -15.479 1.00 97.06 303 ILE A CA 1
ATOM 2286 C C . ILE A 1 303 ? -6.440 1.514 -14.501 1.00 97.06 303 ILE A C 1
ATOM 2288 O O . ILE A 1 303 ? -6.720 2.640 -14.906 1.00 97.06 303 ILE A O 1
ATOM 2292 N N . ALA A 1 304 ? -6.467 1.218 -13.201 1.00 95.00 304 ALA A N 1
ATOM 2293 C CA . ALA A 1 304 ? -6.902 2.187 -12.195 1.00 95.00 304 ALA A CA 1
ATOM 2294 C C . ALA A 1 304 ? -6.034 2.164 -10.936 1.00 95.00 304 ALA A C 1
ATOM 2296 O O . ALA A 1 304 ? -5.509 1.119 -10.551 1.00 95.00 304 ALA A O 1
ATOM 2297 N N . ILE A 1 305 ? -5.947 3.324 -10.285 1.00 96.69 305 ILE A N 1
ATOM 2298 C CA . ILE A 1 305 ? -5.512 3.433 -8.894 1.00 96.69 305 ILE A CA 1
ATOM 2299 C C . ILE A 1 305 ? -6.742 3.246 -8.008 1.00 96.69 305 ILE A C 1
ATOM 2301 O O . ILE A 1 305 ? -7.711 3.988 -8.147 1.00 96.69 305 ILE A O 1
ATOM 2305 N N . ASP A 1 306 ? -6.702 2.266 -7.111 1.00 95.75 306 ASP A N 1
ATOM 2306 C CA . ASP A 1 306 ? -7.772 1.962 -6.148 1.00 95.75 306 ASP A CA 1
ATOM 2307 C C . ASP A 1 306 ? -7.320 2.105 -4.684 1.00 95.75 306 ASP A C 1
ATOM 2309 O O . ASP A 1 306 ? -8.100 1.893 -3.759 1.00 95.75 306 ASP A O 1
ATOM 2313 N N . GLY A 1 307 ? -6.080 2.544 -4.465 1.00 95.19 307 GLY A N 1
ATOM 2314 C CA . GLY A 1 307 ? -5.558 2.923 -3.157 1.00 95.19 307 GLY A CA 1
ATOM 2315 C C . GLY A 1 307 ? -4.323 3.808 -3.284 1.00 95.19 307 GLY A C 1
ATOM 2316 O O . GLY A 1 307 ? -3.731 3.941 -4.351 1.00 95.19 307 GLY A O 1
ATOM 2317 N N . GLY A 1 308 ? -3.884 4.433 -2.199 1.00 95.38 308 GLY A N 1
ATOM 2318 C CA . GLY A 1 308 ? -2.733 5.328 -2.266 1.00 95.38 308 GLY A CA 1
ATOM 2319 C C . GLY A 1 308 ? -2.587 6.215 -1.048 1.00 95.38 308 GLY A C 1
ATOM 2320 O O . GLY A 1 308 ? -3.396 6.158 -0.122 1.00 95.38 308 GLY A O 1
ATOM 2321 N N . LYS A 1 309 ? -1.534 7.028 -1.063 1.00 96.75 309 LYS A N 1
ATOM 2322 C CA . LYS A 1 309 ? -1.250 8.015 -0.023 1.00 96.75 309 LYS A CA 1
ATOM 2323 C C . LYS A 1 309 ? -0.436 9.169 -0.591 1.00 96.75 309 LYS A C 1
ATOM 2325 O O . LYS A 1 309 ? 0.236 9.032 -1.613 1.00 96.75 309 LYS A O 1
ATOM 2330 N N . ASP A 1 310 ? -0.456 10.293 0.099 1.00 97.19 310 ASP A N 1
ATOM 2331 C CA . ASP A 1 310 ? 0.406 11.430 -0.176 1.00 97.19 310 ASP A CA 1
ATOM 2332 C C . ASP A 1 310 ? 1.242 11.834 1.048 1.00 97.19 310 ASP A C 1
ATOM 2334 O O . ASP A 1 310 ? 0.865 11.640 2.205 1.00 97.19 310 ASP A O 1
ATOM 2338 N N . SER A 1 311 ? 2.421 12.384 0.766 1.00 97.12 311 SER A N 1
ATOM 2339 C CA . SER A 1 311 ? 3.307 13.069 1.701 1.00 97.12 311 SER A CA 1
ATOM 2340 C C . SER A 1 311 ? 3.778 14.362 1.040 1.00 97.12 311 SER A C 1
ATOM 2342 O O . SER A 1 311 ? 4.604 14.353 0.125 1.00 97.12 311 SER A O 1
ATOM 2344 N N . LEU A 1 312 ? 3.203 1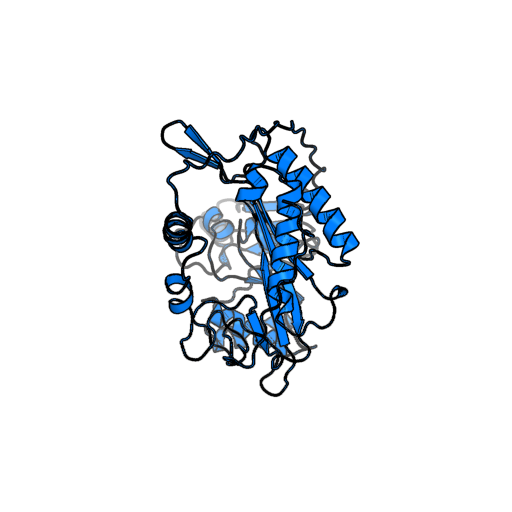5.487 1.471 1.00 97.06 312 LEU A N 1
ATOM 2345 C CA . LEU A 1 312 ? 3.275 16.771 0.754 1.00 97.06 312 LEU A CA 1
ATOM 2346 C C . LEU A 1 312 ? 4.252 17.791 1.364 1.00 97.06 312 LEU A C 1
ATOM 2348 O O . LEU A 1 312 ? 4.274 18.960 0.965 1.00 97.06 312 LEU A O 1
ATOM 2352 N N . SER A 1 313 ? 5.069 17.356 2.322 1.00 96.56 313 SER A N 1
ATOM 2353 C CA . SER A 1 313 ? 6.066 18.173 3.022 1.00 96.56 313 SER A CA 1
ATOM 2354 C C . SER A 1 313 ? 7.481 17.604 2.893 1.00 96.56 313 SER A C 1
ATOM 2356 O O . SER A 1 313 ? 8.250 17.640 3.848 1.00 96.56 313 SER A O 1
ATOM 2358 N N . MET A 1 314 ? 7.832 17.062 1.723 1.00 97.31 314 MET A N 1
ATOM 2359 C CA . MET A 1 314 ? 9.123 16.403 1.470 1.00 97.31 314 MET A CA 1
ATOM 2360 C C . MET A 1 314 ? 10.287 17.399 1.296 1.00 97.31 314 MET A C 1
ATOM 2362 O O . MET A 1 314 ? 10.980 17.414 0.277 1.00 97.31 314 MET A O 1
ATOM 2366 N N . ALA A 1 315 ? 10.493 18.256 2.293 1.00 96.62 315 ALA A N 1
ATOM 2367 C CA . ALA A 1 315 ? 11.583 19.216 2.369 1.00 96.62 315 ALA A CA 1
ATOM 2368 C C . ALA A 1 315 ? 12.095 19.344 3.810 1.00 96.62 315 ALA A C 1
ATOM 2370 O O . ALA A 1 315 ? 11.346 19.142 4.764 1.00 96.62 315 ALA A O 1
ATOM 2371 N N . ALA A 1 316 ? 13.367 19.704 3.960 1.00 96.50 316 ALA A N 1
ATOM 2372 C CA . ALA A 1 316 ? 14.004 19.918 5.253 1.00 96.50 316 ALA A CA 1
ATOM 2373 C C . ALA A 1 316 ? 14.890 21.168 5.230 1.00 96.50 316 ALA A C 1
ATOM 2375 O O . ALA A 1 316 ? 15.510 21.479 4.214 1.00 96.50 316 ALA A O 1
ATOM 2376 N N . GLN A 1 317 ? 14.972 21.861 6.367 1.00 95.75 317 GLN A N 1
ATOM 2377 C CA . GLN A 1 317 ? 15.978 22.897 6.583 1.00 95.75 317 GLN A CA 1
ATOM 2378 C C . GLN A 1 317 ? 17.279 22.225 7.043 1.00 95.75 317 GLN A C 1
ATOM 2380 O O . GLN A 1 317 ? 17.272 21.488 8.029 1.00 95.75 317 GLN A O 1
ATOM 2385 N N . CYS A 1 318 ? 18.388 22.482 6.358 1.00 94.25 318 CYS A N 1
ATOM 2386 C CA . CYS A 1 318 ? 19.710 21.975 6.713 1.00 94.25 318 CYS A CA 1
ATOM 2387 C C . CYS A 1 318 ? 20.729 23.106 6.547 1.00 94.25 318 CYS A C 1
ATOM 2389 O O . CYS A 1 318 ? 20.813 23.693 5.475 1.00 94.25 318 CYS A O 1
ATOM 2391 N N . ASP A 1 319 ? 21.432 23.465 7.625 1.00 93.38 319 ASP A N 1
ATOM 2392 C CA . ASP A 1 319 ? 22.470 24.511 7.642 1.00 93.38 319 ASP A CA 1
ATOM 2393 C C . ASP A 1 319 ? 22.058 25.852 6.995 1.00 93.38 319 ASP A C 1
ATOM 2395 O O . ASP A 1 319 ? 22.848 26.537 6.354 1.00 93.38 319 ASP A O 1
ATOM 2399 N N . GLY A 1 320 ? 20.795 26.253 7.183 1.00 94.12 320 GLY A N 1
ATOM 2400 C CA . GLY A 1 320 ? 20.244 27.496 6.630 1.00 94.12 320 GLY A CA 1
ATOM 2401 C C . GLY A 1 320 ? 19.686 27.374 5.208 1.00 94.12 320 GLY A C 1
ATOM 2402 O O . GLY A 1 320 ? 19.012 28.295 4.753 1.00 94.12 320 GLY A O 1
ATOM 2403 N N . GLU A 1 321 ? 19.843 26.228 4.550 1.00 95.44 321 GLU A N 1
ATOM 2404 C CA . GLU A 1 321 ? 19.291 25.949 3.223 1.00 95.44 321 GLU A CA 1
ATOM 2405 C C . GLU A 1 321 ? 18.029 25.082 3.296 1.00 95.44 321 GLU A C 1
ATOM 2407 O O . GLU A 1 321 ? 17.864 24.257 4.197 1.00 95.44 321 GLU A O 1
ATOM 2412 N N . VAL A 1 322 ? 17.123 25.259 2.330 1.00 95.12 322 VAL A N 1
ATOM 2413 C CA . VAL A 1 322 ? 15.952 24.389 2.157 1.00 95.12 322 VAL A CA 1
ATOM 2414 C C . VAL A 1 322 ? 16.295 23.313 1.136 1.00 95.12 322 VAL A C 1
ATOM 2416 O O . VAL A 1 322 ? 16.422 23.586 -0.058 1.00 95.12 322 VAL A O 1
ATOM 2419 N N . VAL A 1 323 ? 16.404 22.074 1.603 1.00 94.94 323 VAL A N 1
ATOM 2420 C CA . VAL A 1 323 ? 16.656 20.901 0.767 1.00 94.94 323 VAL A CA 1
ATOM 2421 C C . VAL A 1 323 ? 15.326 20.233 0.439 1.00 94.94 323 VAL A C 1
ATOM 2423 O O . VAL A 1 323 ? 14.587 19.826 1.335 1.00 94.94 323 VAL A O 1
ATOM 2426 N N . LYS A 1 324 ? 15.018 20.108 -0.854 1.00 94.00 324 LYS A N 1
ATOM 2427 C CA . LYS A 1 324 ? 13.815 19.430 -1.356 1.00 94.00 324 LYS A CA 1
ATOM 2428 C C . LYS A 1 324 ? 14.159 18.017 -1.813 1.00 94.00 324 LYS A C 1
ATOM 2430 O O . LYS A 1 324 ? 15.132 17.832 -2.545 1.00 94.00 324 LYS A O 1
ATOM 2435 N N . ALA A 1 325 ? 13.334 17.038 -1.453 1.00 94.69 325 ALA A N 1
ATOM 2436 C CA . ALA A 1 325 ? 13.337 15.777 -2.181 1.00 94.69 325 ALA A CA 1
ATOM 2437 C C . ALA A 1 325 ? 12.791 16.012 -3.602 1.00 94.69 325 ALA A C 1
ATOM 2439 O O . ALA A 1 325 ? 11.906 16.855 -3.777 1.00 94.69 325 ALA A O 1
ATOM 2440 N N . PRO A 1 326 ? 13.275 15.283 -4.622 1.00 94.38 326 PRO A N 1
ATOM 2441 C CA . PRO A 1 326 ? 12.614 15.261 -5.918 1.00 94.38 326 PRO A CA 1
ATOM 2442 C C . PRO A 1 326 ? 11.149 14.843 -5.765 1.00 94.38 326 PRO A C 1
ATOM 2444 O O . PRO A 1 326 ? 10.868 13.860 -5.077 1.00 94.38 326 PRO A O 1
ATOM 2447 N N . GLY A 1 327 ? 10.241 15.551 -6.440 1.00 96.06 327 GLY A N 1
ATOM 2448 C CA . GLY A 1 327 ? 8.864 15.093 -6.595 1.00 96.06 327 GLY A CA 1
ATOM 2449 C C . GLY A 1 327 ? 8.831 13.672 -7.162 1.00 96.06 327 GLY A C 1
ATOM 2450 O O . GLY A 1 327 ? 9.471 13.398 -8.183 1.00 96.06 327 GLY A O 1
ATOM 2451 N N . ASN A 1 328 ? 8.124 12.769 -6.486 1.00 97.25 328 ASN A N 1
ATOM 2452 C CA . ASN A 1 328 ? 8.088 11.356 -6.838 1.00 97.25 328 ASN A CA 1
ATOM 2453 C C . ASN A 1 328 ? 6.669 10.789 -6.801 1.00 97.25 328 ASN A C 1
ATOM 2455 O O . ASN A 1 328 ? 5.873 11.114 -5.918 1.00 97.25 328 ASN A O 1
ATOM 2459 N N . LEU A 1 329 ? 6.409 9.888 -7.742 1.00 98.12 329 LEU A N 1
ATOM 2460 C CA . LEU A 1 329 ? 5.259 9.001 -7.762 1.00 98.12 329 LEU A CA 1
ATOM 2461 C C . LEU A 1 329 ? 5.782 7.568 -7.776 1.00 98.12 329 LEU A C 1
ATOM 2463 O O . LEU A 1 329 ? 6.468 7.166 -8.716 1.00 98.12 329 LEU A O 1
ATOM 2467 N N . VAL A 1 330 ? 5.426 6.805 -6.748 1.00 98.69 330 VAL A N 1
ATOM 2468 C CA . VAL A 1 330 ? 5.680 5.364 -6.697 1.00 98.69 330 VAL A CA 1
ATOM 2469 C C . VAL A 1 330 ? 4.380 4.642 -7.027 1.00 98.69 330 VAL A C 1
ATOM 2471 O O . VAL A 1 330 ? 3.378 4.808 -6.325 1.00 98.69 330 VAL A O 1
ATOM 2474 N N . ILE A 1 331 ? 4.410 3.850 -8.097 1.00 98.75 331 ILE A N 1
ATOM 2475 C CA . ILE A 1 331 ? 3.308 2.985 -8.516 1.00 98.75 331 ILE A CA 1
ATOM 2476 C C . ILE A 1 331 ? 3.610 1.566 -8.056 1.00 98.75 331 ILE A C 1
ATOM 2478 O O . ILE A 1 331 ? 4.588 0.969 -8.500 1.00 98.75 331 ILE A O 1
ATOM 2482 N N . SER A 1 332 ? 2.745 1.018 -7.208 1.00 98.75 332 SER A N 1
ATOM 2483 C CA . SER A 1 332 ? 2.750 -0.403 -6.855 1.00 98.75 332 SER A CA 1
ATOM 2484 C C . SER A 1 332 ? 1.596 -1.082 -7.581 1.00 98.75 332 SER A C 1
ATOM 2486 O O . SER A 1 332 ? 0.451 -0.944 -7.158 1.00 98.75 332 SER A O 1
ATOM 2488 N N . ALA A 1 333 ? 1.883 -1.779 -8.677 1.00 98.62 333 ALA A N 1
ATOM 2489 C CA . ALA A 1 333 ? 0.888 -2.489 -9.473 1.00 98.62 333 ALA A CA 1
ATOM 2490 C C . ALA A 1 333 ? 0.692 -3.919 -8.955 1.00 98.62 333 ALA A C 1
ATOM 2492 O O . ALA A 1 333 ? 1.657 -4.579 -8.564 1.00 98.62 333 ALA A O 1
ATOM 2493 N N . TYR A 1 334 ? -0.545 -4.407 -8.981 1.00 98.56 334 TYR A N 1
ATOM 2494 C CA . TYR A 1 334 ? -0.893 -5.776 -8.613 1.00 98.56 334 TYR A CA 1
ATOM 2495 C C . TYR A 1 334 ? -2.047 -6.321 -9.449 1.00 98.56 334 TYR A C 1
ATOM 2497 O O . TYR A 1 334 ? -2.903 -5.581 -9.936 1.00 98.56 334 TYR A O 1
ATOM 2505 N N . VAL A 1 335 ? -2.052 -7.641 -9.628 1.00 98.56 335 VAL A N 1
ATOM 2506 C CA . VAL A 1 335 ? -3.028 -8.350 -10.462 1.00 98.56 335 VAL A CA 1
ATOM 2507 C C . VAL A 1 335 ? -3.134 -9.818 -10.056 1.00 98.56 335 VAL A C 1
ATOM 2509 O O . VAL A 1 335 ? -2.199 -10.391 -9.489 1.00 98.56 335 VAL A O 1
ATOM 2512 N N . ALA A 1 336 ? -4.269 -10.444 -10.364 1.00 98.44 336 ALA A N 1
ATOM 2513 C CA . ALA A 1 336 ? -4.418 -11.888 -10.249 1.00 98.44 336 ALA A CA 1
ATOM 2514 C C . ALA A 1 336 ? -3.469 -12.617 -11.218 1.00 98.44 336 ALA A C 1
ATOM 2516 O O . ALA A 1 336 ? -3.282 -12.212 -12.368 1.00 98.44 336 ALA A O 1
ATOM 2517 N N . CYS A 1 337 ? -2.891 -13.719 -10.745 1.00 98.50 337 CYS A N 1
ATOM 2518 C CA . CYS A 1 337 ? -1.990 -14.581 -11.498 1.00 98.50 337 CYS A CA 1
ATOM 2519 C C . CYS A 1 337 ? -2.657 -15.953 -11.688 1.00 98.50 337 CYS A C 1
ATOM 2521 O O . CYS A 1 337 ? -2.741 -16.715 -10.723 1.00 98.50 337 CYS A O 1
ATOM 2523 N N . PRO A 1 338 ? -3.177 -16.289 -12.885 1.00 98.31 338 PRO A N 1
ATOM 2524 C CA . PRO A 1 338 ? -3.869 -17.561 -13.102 1.00 98.31 338 PRO A CA 1
ATOM 2525 C C . PRO A 1 338 ? -2.968 -18.796 -12.993 1.00 98.31 338 PRO A C 1
ATOM 2527 O O . PRO A 1 338 ? -3.481 -19.889 -12.777 1.00 98.31 338 PRO A O 1
ATOM 2530 N N . ASP A 1 339 ? -1.654 -18.634 -13.170 1.00 98.44 339 ASP A N 1
ATOM 2531 C CA . ASP A 1 339 ? -0.681 -19.720 -13.042 1.00 98.44 339 ASP A CA 1
ATOM 2532 C C . ASP A 1 339 ? 0.687 -19.177 -12.605 1.00 98.44 339 ASP A C 1
ATOM 2534 O O . ASP A 1 339 ? 1.441 -18.602 -13.397 1.00 98.44 339 ASP A O 1
ATOM 2538 N N . ILE A 1 340 ? 1.014 -19.383 -11.330 1.00 98.44 340 ILE A N 1
ATOM 2539 C CA . ILE A 1 340 ? 2.273 -18.947 -10.716 1.00 98.44 340 ILE A CA 1
ATOM 2540 C C . ILE A 1 340 ? 3.509 -19.642 -11.309 1.00 98.44 340 ILE A C 1
ATOM 2542 O O . ILE A 1 340 ? 4.616 -19.109 -11.205 1.00 98.44 340 ILE A O 1
ATOM 2546 N N . THR A 1 341 ? 3.346 -20.811 -11.941 1.00 97.94 341 THR A N 1
ATOM 2547 C CA . THR A 1 341 ? 4.461 -21.613 -12.479 1.00 97.94 341 THR A CA 1
ATOM 2548 C C . THR A 1 341 ? 5.017 -21.058 -13.788 1.00 97.94 341 THR A C 1
ATOM 2550 O O . THR A 1 341 ? 6.124 -21.410 -14.191 1.00 97.94 341 THR A O 1
ATOM 2553 N N . LEU A 1 342 ? 4.283 -20.143 -14.426 1.00 98.06 342 LEU A N 1
ATOM 2554 C CA . LEU A 1 342 ? 4.652 -19.509 -15.692 1.00 98.06 342 LEU A CA 1
ATOM 2555 C C . LEU A 1 342 ? 5.426 -18.195 -15.506 1.00 98.06 342 LEU A C 1
ATOM 2557 O O . LEU A 1 342 ? 5.528 -17.401 -16.440 1.00 98.06 342 LEU A O 1
ATOM 2561 N N . THR A 1 343 ? 5.956 -17.954 -14.306 1.00 98.12 343 THR A N 1
ATOM 2562 C CA . THR A 1 343 ? 6.768 -16.770 -14.011 1.00 98.12 343 THR A CA 1
ATOM 2563 C C . THR A 1 343 ? 8.132 -16.874 -14.694 1.00 98.12 343 THR A C 1
ATOM 2565 O O . THR A 1 343 ? 8.844 -17.870 -14.555 1.00 98.12 343 THR A O 1
ATOM 2568 N N . VAL A 1 344 ? 8.509 -15.832 -15.427 1.00 97.56 344 VAL A N 1
ATOM 2569 C CA . VAL A 1 344 ? 9.792 -15.723 -16.124 1.00 97.56 344 VAL A CA 1
ATOM 2570 C C . VAL A 1 344 ? 10.762 -14.904 -15.276 1.00 97.56 344 VAL A C 1
ATOM 2572 O O . VAL A 1 344 ? 10.387 -13.927 -14.636 1.00 97.56 344 VAL A O 1
ATOM 2575 N N . THR A 1 345 ? 12.031 -15.304 -15.269 1.00 97.50 345 THR A N 1
ATOM 2576 C CA . THR A 1 345 ? 13.084 -14.675 -14.465 1.00 97.50 345 THR A CA 1
ATOM 2577 C C . THR A 1 345 ? 14.322 -14.373 -15.315 1.00 97.50 345 THR A C 1
ATOM 2579 O O . THR A 1 345 ? 14.574 -15.081 -16.295 1.00 97.50 345 THR A O 1
ATOM 2582 N N . PRO A 1 346 ? 15.130 -13.362 -14.943 1.00 96.19 346 PRO A N 1
ATOM 2583 C CA . PRO A 1 346 ? 16.250 -12.890 -15.763 1.00 96.19 346 PRO A CA 1
ATOM 2584 C C . PRO A 1 346 ? 17.508 -13.774 -15.726 1.00 96.19 346 PRO A C 1
ATOM 2586 O O . PRO A 1 346 ? 18.493 -13.461 -16.395 1.00 96.19 346 PRO A O 1
ATOM 2589 N N . ASP A 1 347 ? 17.527 -14.879 -14.973 1.00 94.50 347 ASP A N 1
ATOM 2590 C CA . ASP A 1 347 ? 18.602 -15.868 -15.072 1.00 94.50 347 ASP A CA 1
ATOM 2591 C C . ASP A 1 347 ? 18.474 -16.644 -16.392 1.00 94.50 347 ASP A C 1
ATOM 2593 O O . ASP A 1 347 ? 17.577 -17.472 -16.562 1.00 94.50 347 ASP A O 1
ATOM 2597 N N . LEU A 1 348 ? 19.364 -16.340 -17.342 1.00 93.44 348 LEU A N 1
ATOM 2598 C CA . LEU A 1 348 ? 19.412 -16.963 -18.666 1.00 93.44 348 LEU A CA 1
ATOM 2599 C C . LEU A 1 348 ? 19.632 -18.479 -18.546 1.00 93.44 348 LEU A C 1
ATOM 2601 O O . LEU A 1 348 ? 20.656 -18.922 -18.027 1.00 93.44 348 LEU A O 1
ATOM 2605 N N . LYS A 1 349 ? 18.677 -19.274 -19.049 1.00 92.25 349 LYS A N 1
ATOM 2606 C CA . LYS A 1 349 ? 18.662 -20.744 -18.890 1.00 92.25 349 LYS A CA 1
ATOM 2607 C C . LYS A 1 349 ? 19.087 -21.522 -20.139 1.00 92.25 349 LYS A C 1
ATOM 2609 O O . LYS A 1 349 ? 19.412 -22.696 -20.027 1.00 92.25 349 LYS A O 1
ATOM 2614 N N . LEU A 1 350 ? 19.066 -20.887 -21.314 1.00 92.00 350 LEU A N 1
ATOM 2615 C CA . LEU A 1 350 ? 19.252 -21.558 -22.611 1.00 92.00 350 LEU A CA 1
ATOM 2616 C C . LEU A 1 350 ? 20.706 -21.596 -23.108 1.00 92.00 350 LEU A C 1
ATOM 2618 O O . LEU A 1 350 ? 20.969 -22.208 -24.135 1.00 92.00 350 LEU A O 1
ATOM 2622 N N . GLY A 1 351 ? 21.650 -20.959 -22.406 1.00 90.12 351 GLY A N 1
ATOM 2623 C CA . GLY A 1 351 ? 23.050 -20.912 -22.841 1.00 90.12 351 GLY A CA 1
ATOM 2624 C C . GLY A 1 351 ? 23.193 -20.408 -24.282 1.00 90.12 351 GLY A C 1
ATOM 2625 O O . GLY A 1 351 ? 22.587 -19.398 -24.642 1.00 90.12 351 GLY A O 1
ATOM 2626 N N . ASP A 1 352 ? 23.963 -21.137 -25.091 1.00 93.06 352 ASP A N 1
ATOM 2627 C CA . ASP A 1 352 ? 24.257 -20.797 -26.491 1.00 93.06 352 ASP A CA 1
ATOM 2628 C C . ASP A 1 352 ? 23.072 -21.030 -27.449 1.00 93.06 352 ASP A C 1
ATOM 2630 O O . ASP A 1 352 ? 23.058 -20.479 -28.548 1.00 93.06 352 ASP A O 1
ATOM 2634 N N . ASP A 1 353 ? 22.054 -21.793 -27.033 1.00 95.38 353 ASP A N 1
ATOM 2635 C CA . ASP A 1 353 ? 20.844 -22.046 -27.831 1.00 95.38 353 ASP A CA 1
ATOM 2636 C C . ASP A 1 353 ? 19.816 -20.900 -27.719 1.00 95.38 353 ASP A C 1
ATOM 2638 O O . ASP A 1 353 ? 18.784 -20.892 -28.396 1.00 95.38 353 ASP A O 1
ATOM 2642 N N . GLY A 1 354 ? 20.064 -19.929 -26.834 1.00 93.62 354 GLY A N 1
ATOM 2643 C CA . GLY A 1 354 ? 19.188 -18.788 -26.593 1.00 93.62 354 GLY A CA 1
ATOM 2644 C C . GLY A 1 354 ? 19.379 -17.641 -27.588 1.00 93.62 354 GLY A C 1
ATOM 2645 O O . GLY A 1 354 ? 20.463 -17.403 -28.110 1.00 93.62 354 GLY A O 1
ATOM 2646 N N . VAL A 1 355 ? 18.321 -16.852 -27.786 1.00 95.69 355 VAL A N 1
ATOM 2647 C CA . VAL A 1 355 ? 18.377 -15.588 -28.535 1.00 95.69 355 VAL A CA 1
ATOM 2648 C C . VAL A 1 355 ? 17.977 -14.443 -27.612 1.00 95.69 355 VAL A C 1
ATOM 2650 O O . VAL A 1 355 ? 16.977 -14.531 -26.901 1.00 95.69 355 VAL A O 1
ATOM 2653 N N . LEU A 1 356 ? 18.746 -13.352 -27.640 1.00 95.50 356 LEU A N 1
ATOM 2654 C CA . LEU A 1 356 ? 18.400 -12.111 -26.951 1.00 95.50 356 LEU A CA 1
ATOM 2655 C C . LEU A 1 356 ? 17.631 -11.194 -27.903 1.00 95.50 356 LEU A C 1
ATOM 2657 O O . LEU A 1 356 ? 18.144 -10.796 -28.948 1.00 95.50 356 LEU A O 1
ATOM 2661 N N . LEU A 1 357 ? 16.401 -10.849 -27.524 1.00 95.12 357 LEU A N 1
ATOM 2662 C CA . LEU A 1 357 ? 15.545 -9.925 -28.263 1.00 95.12 357 LEU A CA 1
ATOM 2663 C C . LEU A 1 357 ? 15.405 -8.625 -27.472 1.00 95.12 357 LEU A C 1
ATOM 2665 O O . LEU A 1 357 ? 14.990 -8.637 -26.316 1.00 95.12 357 LEU A O 1
ATOM 2669 N N . HIS A 1 358 ? 15.734 -7.501 -28.104 1.00 94.88 358 HIS A N 1
ATOM 2670 C CA . HIS A 1 358 ? 15.533 -6.175 -27.529 1.00 94.88 358 HIS A CA 1
ATOM 2671 C C . HIS A 1 358 ? 14.226 -5.574 -28.054 1.00 94.88 358 HIS A C 1
ATOM 2673 O O . HIS A 1 358 ? 14.075 -5.370 -29.260 1.00 94.88 358 HIS A O 1
ATOM 2679 N N . ILE A 1 359 ? 13.288 -5.287 -27.148 1.00 95.25 359 ILE A N 1
ATOM 2680 C CA . ILE A 1 359 ? 12.030 -4.605 -27.466 1.00 95.25 359 ILE A CA 1
ATOM 2681 C C . ILE A 1 359 ? 12.203 -3.119 -27.160 1.00 95.25 359 ILE A C 1
ATOM 2683 O O . ILE A 1 359 ? 12.083 -2.683 -26.018 1.00 95.25 359 ILE A O 1
ATOM 2687 N N . ASP A 1 360 ? 12.481 -2.340 -28.201 1.00 94.19 360 ASP A N 1
ATOM 2688 C CA . ASP A 1 360 ? 12.630 -0.894 -28.090 1.00 94.19 360 ASP A CA 1
ATOM 2689 C C . ASP A 1 360 ? 11.264 -0.186 -28.138 1.00 94.19 360 ASP A C 1
ATOM 2691 O O . ASP A 1 360 ? 10.720 0.109 -29.209 1.00 94.19 360 ASP A O 1
ATOM 2695 N N . LEU A 1 361 ? 10.718 0.116 -26.957 1.00 91.44 361 LEU A N 1
ATOM 2696 C CA . LEU A 1 361 ? 9.453 0.843 -26.813 1.00 91.44 361 LEU A CA 1
ATOM 2697 C C . LEU A 1 361 ? 9.534 2.300 -27.300 1.00 91.44 361 LEU A C 1
ATOM 2699 O O . LEU A 1 361 ? 8.503 2.881 -27.643 1.00 91.44 361 LEU A O 1
ATOM 2703 N N . VAL A 1 362 ? 10.734 2.888 -27.373 1.00 88.19 362 VAL A N 1
ATOM 2704 C CA . VAL A 1 362 ? 10.932 4.271 -27.836 1.00 88.19 362 VAL A CA 1
ATOM 2705 C C . VAL A 1 362 ? 11.193 4.366 -29.341 1.00 88.19 362 VAL A C 1
ATOM 2707 O O . VAL A 1 362 ? 11.235 5.469 -29.889 1.00 88.19 362 VAL A O 1
ATOM 2710 N N . LYS A 1 363 ? 11.285 3.228 -30.046 1.00 88.94 363 LYS A N 1
ATOM 2711 C CA . LYS A 1 363 ? 11.440 3.146 -31.511 1.00 88.94 363 LYS A CA 1
ATOM 2712 C C . LYS A 1 363 ? 12.617 3.992 -32.024 1.00 88.94 363 LYS A C 1
ATOM 2714 O O . LYS A 1 363 ? 12.481 4.721 -33.009 1.00 88.94 363 LYS A O 1
ATOM 2719 N N . GLY A 1 364 ? 13.746 3.937 -31.326 1.00 78.06 364 GLY A N 1
ATOM 2720 C CA . GLY A 1 364 ? 14.976 4.653 -31.654 1.00 78.06 364 GLY A CA 1
ATOM 2721 C C . GLY A 1 364 ? 14.947 6.155 -31.366 1.00 78.06 364 GLY A C 1
ATOM 2722 O O . GLY A 1 364 ? 15.854 6.863 -31.800 1.00 78.06 364 GLY A O 1
ATOM 2723 N N . LYS A 1 365 ? 13.922 6.664 -30.670 1.00 69.19 365 LYS A N 1
ATOM 2724 C CA . LYS A 1 365 ? 13.841 8.074 -30.269 1.00 69.19 365 LYS A CA 1
ATOM 2725 C C . LYS A 1 365 ? 14.437 8.252 -28.871 1.00 69.19 365 LYS A C 1
ATOM 2727 O O . LYS A 1 365 ? 13.907 7.700 -27.912 1.00 69.19 365 LYS A O 1
ATOM 2732 N N . LEU A 1 366 ? 15.526 9.017 -28.785 1.00 51.28 366 LEU A N 1
ATOM 2733 C CA . LEU A 1 366 ? 16.146 9.474 -27.535 1.00 51.28 366 LEU A CA 1
ATOM 2734 C C . LEU A 1 366 ? 15.642 10.863 -27.146 1.00 51.28 366 LEU A C 1
ATOM 2736 O O . LEU A 1 366 ? 15.471 11.697 -28.067 1.00 51.28 366 LEU A O 1
#

InterPro domains:
  IPR010918 PurM-like, C-terminal domain [PF02769] (2-111)
  IPR036676 PurM-like, C-terminal domain superfamily [G3DSA:3.90.650.10] (1-140)
  IPR036676 PurM-like, C-terminal domain superfamily [SSF56042] (5-188)
  IPR036921 PurM-like, N-terminal domain superfamily [G3DSA:3.30.1330.10] (153-336)
  IPR036921 PurM-like, N-terminal domain superfamily [SSF55326] (168-345)
  IPR055181 FGAR-AT, PurM N-terminal-like domain [PF22689] (182-335)

Radius of gyration: 26.82 Å; chains: 1; bounding box: 66×56×80 Å

Secondary structure (DSSP, 8-state):
-HHHHHHHHHHHHHTGGG--EEEEEE--TTTHHHHHHHHHTTT-EEEEGGGS--S-TT--HHHHHHS--SS-EEEEE-GGGHHHHHHHHHHHT------EEE-SSSEEEEE-HHHHHHHHHHTPPPPPPSEEEEHHHHHS-PPPPP----------------TT--HHHHHHHHTTSTTTS--HHHHTTS-S-TTS-EEE-SEETTTTEE--S-EEEESSSS-S-EEEEEEEE-HHHHTT-HHHHHHHHHHHHHHHHTTS--S-GGG-EEEEEEE--TTSTTHHHHHHHHHHHHHHHHHHHT-EEEEEEEE---EEEETTEEEEPPPEEEEEEEEEES-GGG---SS--SGGG-------TTTT--

Foldseek 3Di:
DQVLVVQLVVVLVVVPVNRQFPDKDAAAQQGQNPQVLVVLPQQEKEFELVQQDDPDPVDDSCCSRGPRDPNDMDTDGDPVCVVVSVVSCVVSVHDDTDGIDRDRPRWYFYAHVVQQVVCVVVVHDGDGTPDTDRSCVVPNDDPDDDDDADADADDDDPDDDDPPDDPVNVVVVQCPPPVNHFPCVVQVVDDQQPPVFWLDDLFDDPVRGRAQQKTWGHPDPPAQKTKIKGKFKDLVVLSNALLVRLLRRVVSRVVSRVLAQFPDLLQKEKEKEKEFLLPDHNTVVSSVSSVVSNVVNCVVSNYYYPHYYYDNRQWDQDPNDIGHRRTMIMIMMMGIGNGSVSGDGPPDDCPPNDDDDDDDPVVPDD

pLDDT: mean 95.11, std 4.18, range [51.28, 98.88]

Sequence (366 aa):
MAQKLYRIIRACAEMGEKNPIISIHVQGAGENCNVVKEIIYPKGAEIDIRSIVVGDHTLSVLEIWGAEYQEQDVLLVKPDSRRLLESFCERERVSMAVFGEIDGSGKIVLTDSAAVEQAKLTGLPSPPPVVDLELEKVLGDMPQKTFEFNRVPRLGKPLDIAPEVMVMDVLKRFLKLPSVCSKRFLTTKVDRCVTGLVAQQQTVGPLQLPLADVAVIAQTYTDLTGGACAIGEQPIKGLLNPKAMGRLAVGEALTNLVWAKVSSLADVKASGNWMYAAKLDGEGADMYDAGVALADCMIELGIAIDGGKDSLSMAAQCDGEVVKAPGNLVISAYVACPDITLTVTPDLKLGDDGVLLHIDLVKGKL